Protein AF-A0A7S1X8B4-F1 (afdb_monomer_lite)

pLDDT: mean 94.64, std 9.77, range [33.41, 98.81]

Sequence (213 aa):
EQRGLATPPPRLFSNPAGDFGSMVNERVGASDWESGKELGDTWASRNAFSYGRGSERGTARPEVLQALLSTTQRVVQEIDSVEYGLTDIQEYYANTGALKSAAENAQAGKKVGCSIVETFGRDPKPRELESVLRLEYRSKLLNPKWAEAMAAQGSGGAYEISQRMTAMVGWGATTGFAEDWTWEQAAETYVMDEAMAAKLRDANPQAFNNILK

Secondary structure (DSSP, 8-state):
-----SSPPP--EESPTT----SHHHHHHHT--S-HHHHHHHHHHHH-EEE-STT-EEEE-HHHHHHHHTT--EEEEEE--SSS-TTTSHHHIIIIIHHHHHHHHTTTT---EEEEEETTSSS---EEHHHHHHHHHHHTTT-HHHHHHHHTTTHHHHHHHH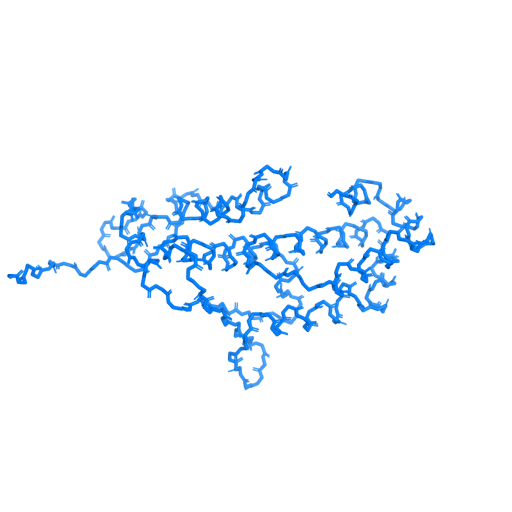HHHHHHHHHHHHH----HHHHHHHHIIIIISHHHHHHHHHH-HHHHHHHH-

Radius of gyration: 19.37 Å; chains: 1; bounding box: 50×34×57 Å

Foldseek 3Di:
DDPPDPDDQFDAWAFAPPDDFLCLLVCLLVVVDDALLVLLVSNLQGGQFGADPDPRHGHGHSVSSLVVLCVAQEFEEEDADPVDDLLQDLRNLSHRLSSQSNSCSSNVNPHHWYWYWYPNDPDTDTDTPLVVVVVCLCVALLPPVNLVVLLVVFQRSLLSNLSSLSSVSSNCRRRVNDDPVSVVSNCVSCPVPPVNVVSSCVRHVVSSVSSVD

Structure (mmCIF, N/CA/C/O backbone):
data_AF-A0A7S1X8B4-F1
#
_entry.id   AF-A0A7S1X8B4-F1
#
loop_
_atom_site.group_PDB
_atom_site.id
_atom_site.type_symbol
_atom_site.label_atom_id
_atom_site.label_alt_id
_atom_site.label_comp_id
_atom_site.label_asym_id
_atom_site.label_entity_id
_atom_site.label_seq_id
_atom_site.pdbx_PDB_ins_code
_atom_site.Cartn_x
_atom_site.Cartn_y
_atom_site.Cartn_z
_atom_site.occupancy
_atom_site.B_iso_or_equiv
_atom_site.auth_seq_id
_atom_site.auth_comp_id
_atom_site.auth_asym_id
_atom_site.auth_atom_id
_atom_site.pdbx_PDB_model_num
ATOM 1 N N . GLU A 1 1 ? -27.717 -4.899 33.042 1.00 33.41 1 GLU A N 1
ATOM 2 C CA . GLU A 1 1 ? -27.839 -3.451 33.313 1.00 33.41 1 GLU A CA 1
ATOM 3 C C . GLU A 1 1 ? -27.202 -2.657 32.182 1.00 33.41 1 GLU A C 1
ATOM 5 O O . GLU A 1 1 ? -25.996 -2.735 31.983 1.00 33.41 1 GLU A O 1
ATOM 10 N N . GLN A 1 2 ? -28.013 -1.946 31.399 1.00 42.69 2 GLN A N 1
ATOM 11 C CA . GLN A 1 2 ? -27.532 -0.993 30.401 1.00 42.69 2 GLN A CA 1
ATOM 12 C C . GLN A 1 2 ? -27.073 0.273 31.130 1.00 42.69 2 GLN A C 1
ATOM 14 O O . GLN A 1 2 ? -27.879 1.145 31.444 1.00 42.69 2 GLN A O 1
ATOM 19 N N . ARG A 1 3 ? -25.772 0.387 31.410 1.00 40.91 3 ARG A N 1
ATOM 20 C CA . ARG A 1 3 ? -25.181 1.704 31.660 1.00 40.91 3 ARG A CA 1
ATOM 21 C C . ARG A 1 3 ? -25.155 2.430 30.320 1.00 40.91 3 ARG A C 1
ATOM 23 O O . ARG A 1 3 ? -24.280 2.173 29.500 1.00 40.91 3 ARG A O 1
ATOM 30 N N . GLY A 1 4 ? -26.152 3.278 30.078 1.00 39.84 4 GLY A N 1
ATOM 31 C CA . GLY A 1 4 ? -26.110 4.236 28.981 1.00 39.84 4 GLY A CA 1
ATOM 32 C C . GLY A 1 4 ? -24.839 5.066 29.125 1.00 39.84 4 GLY A C 1
ATOM 33 O O . GLY A 1 4 ? -24.701 5.826 30.082 1.00 39.84 4 GLY A O 1
ATOM 34 N N . LEU A 1 5 ? -23.878 4.869 28.224 1.00 48.81 5 LEU A N 1
ATOM 35 C CA . LEU A 1 5 ? -22.728 5.755 28.127 1.00 48.81 5 LEU A CA 1
ATOM 36 C C . LEU A 1 5 ? -23.289 7.145 27.803 1.00 48.81 5 LEU A C 1
ATOM 38 O O . LEU A 1 5 ? -23.982 7.306 26.800 1.00 48.81 5 LEU A O 1
ATOM 42 N N . ALA A 1 6 ? -23.022 8.134 28.659 1.00 58.59 6 ALA A N 1
ATOM 43 C CA . ALA A 1 6 ? -23.479 9.517 28.479 1.00 58.59 6 ALA A CA 1
ATOM 44 C C . ALA A 1 6 ? -23.020 10.134 27.137 1.00 58.59 6 ALA A C 1
ATOM 46 O O . ALA A 1 6 ? -23.554 11.149 26.695 1.00 58.59 6 ALA A O 1
ATOM 47 N N . THR A 1 7 ? -22.071 9.484 26.463 1.00 63.41 7 THR A N 1
ATOM 48 C CA . THR A 1 7 ? -21.633 9.750 25.097 1.00 63.41 7 THR A CA 1
ATOM 49 C C . THR A 1 7 ? -21.420 8.426 24.355 1.00 63.41 7 THR A C 1
ATOM 51 O O . THR A 1 7 ? -20.811 7.509 24.912 1.00 63.41 7 THR A O 1
ATOM 54 N N . PRO A 1 8 ? -21.894 8.290 23.100 1.00 76.31 8 PRO A N 1
ATOM 55 C CA . PRO A 1 8 ? -21.577 7.122 22.286 1.00 76.31 8 PRO A CA 1
ATOM 56 C C . PRO A 1 8 ? -20.054 7.004 22.102 1.00 76.31 8 PRO A C 1
ATOM 58 O O . PRO A 1 8 ? -19.365 8.029 22.067 1.00 76.31 8 PRO A O 1
ATOM 61 N N . PRO A 1 9 ? -19.512 5.778 21.980 1.00 82.88 9 PRO A N 1
ATOM 62 C CA . PRO A 1 9 ? -18.083 5.583 21.767 1.00 82.88 9 PRO A CA 1
ATOM 63 C C . PRO A 1 9 ? -17.624 6.318 20.496 1.00 82.88 9 PRO A C 1
ATOM 65 O O . PRO A 1 9 ? -18.357 6.306 19.499 1.00 82.88 9 PRO A O 1
ATOM 68 N N . PRO A 1 10 ? -16.431 6.946 20.501 1.00 91.12 10 PRO A N 1
ATOM 69 C CA . PRO A 1 10 ? -15.932 7.679 19.346 1.00 91.12 10 PRO A CA 1
ATOM 70 C C . PRO A 1 10 ? -15.854 6.780 18.108 1.00 91.12 10 PRO A C 1
ATOM 72 O O . PRO A 1 10 ? -15.712 5.556 18.197 1.00 91.12 10 PRO A O 1
ATOM 75 N N . ARG A 1 11 ? -16.009 7.410 16.942 1.00 94.12 11 ARG A N 1
ATOM 76 C CA . ARG A 1 11 ? -15.961 6.771 15.615 1.00 94.12 11 ARG A CA 1
ATOM 77 C C . ARG A 1 11 ? -15.044 7.499 14.638 1.00 94.12 11 ARG A C 1
ATOM 79 O O . ARG A 1 11 ? -14.717 6.943 13.601 1.00 94.12 11 ARG A O 1
ATOM 86 N N . LEU A 1 12 ? -14.638 8.722 14.975 1.00 96.06 12 LEU A N 1
ATOM 87 C CA . LEU A 1 12 ? -13.685 9.503 14.207 1.00 96.06 12 LEU A CA 1
ATOM 88 C C . LEU A 1 12 ? -12.313 9.350 14.859 1.00 96.06 12 LEU A C 1
ATOM 90 O O . LEU A 1 12 ? -12.126 9.749 16.010 1.00 96.06 12 LEU A O 1
ATOM 94 N N . PHE A 1 13 ? -11.398 8.753 14.109 1.00 97.38 13 PHE A N 1
ATOM 95 C CA . PHE A 1 13 ? -10.049 8.402 14.522 1.00 97.38 13 PHE A CA 1
ATOM 96 C C . PHE A 1 13 ? -9.050 8.943 13.504 1.00 97.38 13 PHE A C 1
ATOM 98 O O . PHE A 1 13 ? -9.377 9.054 12.324 1.00 97.38 13 PHE A O 1
ATOM 105 N N . SER A 1 14 ? -7.865 9.310 13.973 1.00 97.12 14 SER A N 1
ATOM 106 C CA . SER A 1 14 ? -6.753 9.764 13.143 1.00 97.12 14 SER A CA 1
ATOM 107 C C . SER A 1 14 ? -5.436 9.595 13.907 1.00 97.12 14 SER A C 1
ATOM 109 O O . SER A 1 14 ? -5.392 9.010 14.996 1.00 97.12 14 SER A O 1
ATOM 111 N N . ASN A 1 15 ? -4.369 10.135 13.333 1.00 97.69 15 ASN A N 1
ATOM 112 C CA . ASN A 1 15 ? -3.092 10.364 13.988 1.00 97.69 15 ASN A CA 1
ATOM 113 C C . ASN A 1 15 ? -3.207 11.261 15.233 1.00 97.69 15 ASN A C 1
ATOM 115 O O . ASN A 1 15 ? -4.195 11.987 15.377 1.00 97.69 15 ASN A O 1
ATOM 119 N N . PRO A 1 16 ? -2.220 11.228 16.150 1.00 95.94 16 PRO A N 1
ATOM 120 C CA . PRO A 1 16 ? -2.169 12.183 17.249 1.00 95.94 16 PRO A CA 1
ATOM 121 C C . PRO A 1 16 ? -2.078 13.623 16.726 1.00 95.94 16 PRO A C 1
ATOM 123 O O . PRO A 1 16 ? -1.625 13.883 15.612 1.00 95.94 16 PRO A O 1
ATOM 126 N N . ALA A 1 17 ? -2.512 14.587 17.540 1.00 93.81 17 ALA A N 1
ATOM 127 C CA . ALA A 1 17 ? -2.533 15.984 17.125 1.00 93.81 17 ALA A CA 1
ATOM 128 C C . ALA A 1 17 ? -1.126 16.492 16.763 1.00 93.81 17 ALA A C 1
ATOM 130 O O . ALA A 1 17 ? -0.212 16.434 17.582 1.00 93.81 17 ALA A O 1
ATOM 131 N N . GLY A 1 18 ? -0.987 17.029 15.548 1.00 93.62 18 GLY A N 1
ATOM 132 C CA . GLY A 1 18 ? 0.286 17.528 15.017 1.00 93.62 18 GLY A CA 1
ATOM 133 C C . GLY A 1 18 ? 1.142 16.471 14.317 1.00 93.62 18 GLY A C 1
ATOM 134 O O . GLY A 1 18 ? 2.239 16.801 13.878 1.00 93.62 18 GLY A O 1
ATOM 135 N N . ASP A 1 19 ? 0.647 15.240 14.197 1.00 94.88 19 ASP A N 1
ATOM 136 C CA . ASP A 1 19 ? 1.345 14.123 13.570 1.00 94.88 19 ASP A CA 1
ATOM 137 C C . ASP A 1 19 ? 0.567 13.594 12.353 1.00 94.88 19 ASP A C 1
ATOM 139 O O . ASP A 1 19 ? -0.646 13.796 12.240 1.00 94.88 19 ASP A O 1
ATOM 143 N N . PHE A 1 20 ? 1.263 12.927 11.432 1.00 94.00 20 PHE A N 1
ATOM 144 C CA . PHE A 1 20 ? 0.721 12.489 10.144 1.00 94.00 20 PHE A CA 1
ATOM 145 C C . PHE A 1 20 ? 1.270 11.116 9.747 1.00 94.00 20 PHE A C 1
ATOM 147 O O . PHE A 1 20 ? 2.352 10.711 10.171 1.00 94.00 20 PHE A O 1
ATOM 154 N N . GLY A 1 21 ? 0.527 10.414 8.893 1.00 93.62 21 GLY A N 1
ATOM 155 C CA . GLY A 1 21 ? 0.969 9.164 8.283 1.00 93.62 21 GLY A CA 1
ATOM 156 C C . GLY A 1 21 ? 0.809 7.942 9.187 1.00 93.62 21 GLY A C 1
ATOM 157 O O . GLY A 1 21 ? 0.788 8.004 10.422 1.00 93.62 21 GLY A O 1
ATOM 158 N N . SER A 1 22 ? 0.685 6.778 8.555 1.00 96.44 22 SER A N 1
ATOM 159 C CA . SER A 1 22 ? 0.497 5.512 9.263 1.00 96.44 22 SER A CA 1
ATOM 160 C C . SER A 1 22 ? 1.803 4.843 9.681 1.00 96.44 22 SER A C 1
ATOM 162 O O . SER A 1 22 ? 1.748 3.846 10.395 1.00 96.44 22 SER A O 1
ATOM 164 N N . MET A 1 23 ? 2.957 5.365 9.251 1.00 97.19 23 MET A N 1
ATOM 165 C CA . MET A 1 23 ? 4.277 4.722 9.317 1.00 97.19 23 MET A CA 1
ATOM 166 C C . MET A 1 23 ? 4.402 3.417 8.513 1.00 97.19 23 MET A C 1
ATOM 168 O O . MET A 1 23 ? 5.476 2.825 8.461 1.00 97.19 23 MET A O 1
ATOM 172 N N . VAL A 1 24 ? 3.330 2.927 7.883 1.00 98.44 24 VAL A N 1
ATOM 173 C CA . VAL A 1 24 ? 3.350 1.643 7.168 1.00 98.44 24 VAL A CA 1
ATOM 174 C C . VAL A 1 24 ? 4.148 1.753 5.874 1.00 98.44 24 VAL A C 1
ATOM 176 O O . VAL A 1 24 ? 4.904 0.841 5.550 1.00 98.44 24 VAL A O 1
ATOM 179 N N . ASN A 1 25 ? 4.023 2.863 5.149 1.00 97.12 25 ASN A N 1
ATOM 180 C CA . ASN A 1 25 ? 4.784 3.121 3.928 1.00 97.12 25 ASN A CA 1
ATOM 181 C C . ASN A 1 25 ? 6.292 3.211 4.192 1.00 97.12 25 ASN A C 1
ATOM 183 O O . ASN A 1 25 ? 7.077 2.643 3.436 1.00 97.12 25 ASN A O 1
ATOM 187 N N . GLU A 1 26 ? 6.704 3.860 5.280 1.00 97.00 26 GLU A N 1
ATOM 188 C CA . GLU A 1 26 ? 8.103 3.949 5.701 1.00 97.00 26 GLU A CA 1
ATOM 189 C C . GLU A 1 26 ? 8.656 2.560 6.016 1.00 97.00 26 GLU A C 1
ATOM 191 O O . GLU A 1 26 ? 9.738 2.212 5.548 1.00 97.00 26 GLU A O 1
ATOM 196 N N . ARG A 1 27 ? 7.897 1.739 6.753 1.00 97.88 27 ARG A N 1
ATOM 197 C CA . ARG A 1 27 ? 8.304 0.367 7.083 1.00 97.88 27 ARG A CA 1
ATOM 198 C C . ARG A 1 27 ? 8.408 -0.517 5.847 1.00 97.88 27 ARG A C 1
ATOM 200 O O . ARG A 1 27 ? 9.412 -1.208 5.687 1.00 97.88 27 ARG A O 1
ATOM 207 N N . VAL A 1 28 ? 7.424 -0.451 4.946 1.00 97.94 28 VAL A N 1
ATOM 208 C CA . VAL A 1 28 ? 7.451 -1.178 3.667 1.00 97.94 28 VAL A CA 1
ATOM 209 C C . VAL A 1 28 ? 8.670 -0.770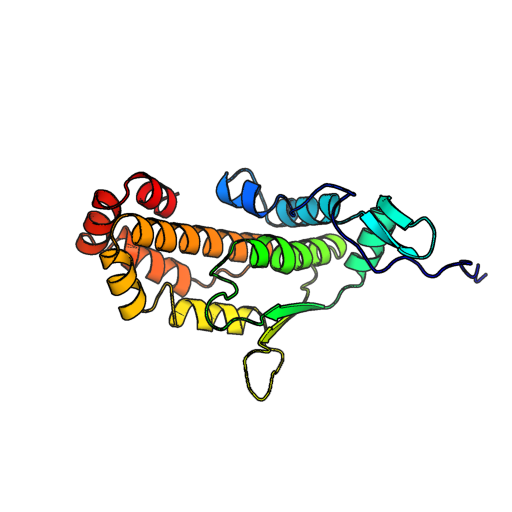 2.841 1.00 97.94 28 VAL A C 1
ATOM 211 O O . VAL A 1 28 ? 9.428 -1.645 2.429 1.00 97.94 28 VAL A O 1
ATOM 214 N N . GLY A 1 29 ? 8.916 0.532 2.662 1.00 95.75 29 GLY A N 1
ATOM 215 C CA . GLY A 1 29 ? 10.063 1.033 1.896 1.00 95.75 29 GLY A CA 1
ATOM 216 C C . GLY A 1 29 ? 11.419 0.694 2.527 1.00 95.75 29 GLY A C 1
ATOM 217 O O . GLY A 1 29 ? 12.370 0.333 1.831 1.00 95.75 29 GLY A O 1
ATOM 218 N N . ALA A 1 30 ? 11.517 0.736 3.857 1.00 95.75 30 ALA A N 1
ATOM 219 C CA . ALA A 1 30 ? 12.719 0.322 4.578 1.00 95.75 30 ALA A CA 1
ATOM 220 C C . ALA A 1 30 ? 12.931 -1.203 4.553 1.00 95.75 30 ALA A C 1
ATOM 222 O O . ALA A 1 30 ? 14.058 -1.661 4.749 1.00 95.75 30 ALA A O 1
ATOM 223 N N . SER A 1 31 ? 11.890 -1.985 4.242 1.00 95.75 31 SER A N 1
ATOM 224 C CA . SER A 1 31 ? 11.830 -3.435 4.485 1.00 95.75 31 SER A CA 1
ATOM 225 C C . SER A 1 31 ? 12.084 -3.787 5.955 1.00 95.75 31 SER A C 1
ATOM 227 O O . SER A 1 31 ? 12.669 -4.818 6.267 1.00 95.75 31 SER A O 1
ATOM 229 N N . ASP A 1 32 ? 11.655 -2.903 6.853 1.00 95.81 32 ASP A N 1
ATOM 230 C CA . ASP A 1 32 ? 11.715 -3.088 8.300 1.00 95.81 32 ASP A CA 1
ATOM 231 C C . ASP A 1 32 ? 10.353 -3.592 8.776 1.00 95.81 32 ASP A C 1
ATOM 233 O O . ASP A 1 32 ? 9.554 -2.812 9.286 1.00 95.81 32 ASP A O 1
ATOM 237 N N . TRP A 1 33 ? 10.035 -4.854 8.488 1.00 96.88 33 TRP A N 1
ATOM 238 C CA . TRP A 1 33 ? 8.824 -5.560 8.924 1.00 96.88 33 TRP A CA 1
ATOM 239 C C . TRP A 1 33 ? 8.968 -7.060 8.644 1.00 96.88 33 TRP A C 1
ATOM 241 O O . TRP A 1 33 ? 9.630 -7.455 7.685 1.00 96.88 33 TRP A O 1
ATOM 251 N N . GLU A 1 34 ? 8.318 -7.899 9.449 1.00 96.00 34 GLU A N 1
ATOM 252 C CA . GLU A 1 34 ? 8.376 -9.365 9.296 1.00 96.00 34 GLU A CA 1
ATOM 253 C C . GLU A 1 34 ? 7.040 -9.981 8.865 1.00 96.00 34 GLU A C 1
ATOM 255 O O . GLU A 1 34 ? 6.988 -11.104 8.363 1.00 96.00 34 GLU A O 1
ATOM 260 N N . SER A 1 35 ? 5.925 -9.273 9.071 1.00 96.56 35 SER A N 1
ATOM 261 C CA . SER A 1 35 ? 4.600 -9.782 8.709 1.00 96.56 35 SER A CA 1
ATOM 262 C C . SER A 1 35 ? 3.579 -8.681 8.431 1.00 96.56 35 SER A C 1
ATOM 264 O O . SER A 1 35 ? 3.645 -7.584 8.986 1.00 96.56 35 SER A O 1
ATOM 266 N N . GLY A 1 36 ? 2.551 -9.010 7.642 1.00 95.62 36 GLY A N 1
ATOM 267 C CA . GLY A 1 36 ? 1.398 -8.128 7.433 1.00 95.62 36 GLY A CA 1
ATOM 268 C C . GLY A 1 36 ? 0.659 -7.776 8.728 1.00 95.62 36 GLY A C 1
ATOM 269 O O . GLY A 1 36 ? 0.120 -6.672 8.851 1.00 95.62 36 GLY A O 1
ATOM 270 N N . LYS A 1 37 ? 0.701 -8.675 9.727 1.00 97.50 37 LYS A N 1
ATOM 271 C CA . LYS A 1 37 ? 0.170 -8.422 11.071 1.00 97.50 37 LYS A CA 1
ATOM 272 C C . LYS A 1 37 ? 0.846 -7.201 11.691 1.00 97.50 37 LYS A C 1
ATOM 274 O O . LYS A 1 37 ? 0.170 -6.322 12.213 1.00 97.50 37 LYS A O 1
ATOM 279 N N . GLU A 1 38 ? 2.166 -7.134 11.598 1.00 98.12 38 GLU A N 1
ATOM 280 C CA . GLU A 1 38 ? 2.965 -6.053 12.163 1.00 98.12 38 GLU A CA 1
ATOM 281 C C . GLU A 1 38 ? 2.644 -4.688 11.534 1.00 98.12 38 GLU A C 1
ATOM 283 O O . GLU A 1 38 ? 2.569 -3.672 12.229 1.00 98.12 38 GLU A O 1
ATOM 288 N N . LEU A 1 39 ? 2.381 -4.664 10.224 1.00 98.62 39 LEU A N 1
ATOM 289 C CA . LEU A 1 39 ? 1.946 -3.463 9.506 1.00 98.62 39 LEU A CA 1
ATOM 290 C C . LEU A 1 39 ? 0.536 -3.020 9.929 1.00 98.62 39 LEU A C 1
ATOM 292 O O . LEU A 1 39 ? 0.295 -1.828 10.120 1.00 98.62 39 LEU A O 1
ATOM 296 N N . GLY A 1 40 ? -0.383 -3.968 10.139 1.00 98.50 40 GLY A N 1
ATOM 297 C CA . GLY A 1 40 ? -1.710 -3.682 10.696 1.00 98.50 40 GLY A CA 1
ATOM 298 C C . GLY A 1 40 ? -1.636 -3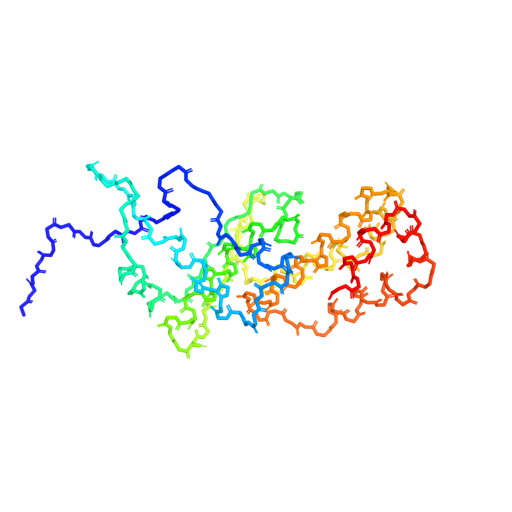.104 12.113 1.00 98.50 40 GLY A C 1
ATOM 299 O O . GLY A 1 40 ? -2.288 -2.105 12.414 1.00 98.50 40 GLY A O 1
ATOM 300 N N . ASP A 1 41 ? -0.786 -3.673 12.969 1.00 98.31 41 ASP A N 1
ATOM 301 C CA . ASP A 1 41 ? -0.578 -3.184 14.338 1.00 98.31 41 ASP A CA 1
ATOM 302 C C . ASP A 1 41 ? 0.084 -1.792 14.345 1.00 98.31 41 ASP A C 1
ATOM 304 O O . ASP A 1 41 ? -0.301 -0.918 15.129 1.00 98.31 41 ASP A O 1
ATOM 308 N N . THR A 1 42 ? 1.020 -1.549 13.418 1.00 98.50 42 THR A N 1
ATOM 309 C CA . THR A 1 42 ? 1.639 -0.231 13.194 1.00 98.50 42 THR A CA 1
ATOM 310 C C . THR A 1 42 ? 0.557 0.803 12.871 1.00 98.50 42 THR A C 1
ATOM 312 O O . THR A 1 42 ? 0.448 1.814 13.571 1.00 98.50 42 THR A O 1
ATOM 315 N N . TRP A 1 43 ? -0.314 0.515 11.898 1.00 98.62 43 TRP A N 1
ATOM 316 C CA . TRP A 1 43 ? -1.426 1.397 11.536 1.00 98.62 43 TRP A CA 1
ATOM 317 C C . TRP A 1 43 ? -2.376 1.651 12.712 1.00 98.62 43 TRP A C 1
ATOM 319 O O . TRP A 1 43 ? -2.708 2.808 12.987 1.00 98.62 43 TRP A O 1
ATOM 329 N N . ALA A 1 44 ? -2.780 0.600 13.434 1.00 98.38 44 ALA A N 1
ATOM 330 C CA . ALA A 1 44 ? -3.709 0.708 14.557 1.00 98.38 44 ALA A CA 1
ATOM 331 C C . ALA A 1 44 ? -3.146 1.587 15.680 1.00 98.38 44 ALA A C 1
ATOM 333 O O . ALA A 1 44 ? -3.850 2.457 16.189 1.00 98.38 44 ALA A O 1
ATOM 334 N N . SER A 1 45 ? -1.865 1.415 16.024 1.00 97.62 45 SER A N 1
ATOM 335 C CA . SER A 1 45 ? -1.202 2.220 17.058 1.00 97.62 45 SER A CA 1
ATOM 336 C C . SER A 1 45 ? -1.171 3.707 16.698 1.00 97.62 45 SER A C 1
ATOM 338 O O . SER A 1 45 ? -1.406 4.566 17.549 1.00 97.62 45 SER A O 1
ATOM 340 N N . ARG A 1 46 ? -0.948 4.017 15.416 1.00 97.69 46 ARG A N 1
ATOM 341 C CA . ARG A 1 46 ? -0.835 5.391 14.930 1.00 97.69 46 ARG A CA 1
ATOM 342 C C . ARG A 1 46 ? -2.165 6.066 14.677 1.00 97.69 46 ARG A C 1
ATOM 344 O O . ARG A 1 46 ? -2.188 7.288 14.680 1.00 97.69 46 ARG A O 1
ATOM 351 N N . ASN A 1 47 ? -3.247 5.310 14.512 1.00 98.12 47 ASN A N 1
ATOM 352 C CA . ASN A 1 47 ? -4.586 5.837 14.240 1.00 98.12 47 ASN A CA 1
ATOM 353 C C . ASN A 1 47 ? -5.534 5.742 15.446 1.00 98.12 47 ASN A C 1
ATOM 355 O O . ASN A 1 47 ? -6.723 6.020 15.330 1.00 98.12 47 ASN A O 1
ATOM 359 N N . ALA A 1 48 ? -5.042 5.371 16.628 1.00 97.75 48 ALA A N 1
ATOM 360 C CA . ALA A 1 48 ? -5.858 5.186 17.828 1.00 97.75 48 ALA A CA 1
ATOM 361 C C . ALA A 1 48 ? -6.299 6.490 18.522 1.00 97.75 48 ALA A C 1
ATOM 363 O O . ALA A 1 48 ? -6.703 6.439 19.685 1.00 97.75 48 ALA A O 1
ATOM 364 N N . PHE A 1 49 ? -6.240 7.652 17.864 1.00 97.69 49 PHE A N 1
ATOM 365 C CA . PHE A 1 49 ? -6.532 8.944 18.488 1.00 97.69 49 PHE A CA 1
ATOM 366 C C . PHE A 1 49 ? -7.879 9.491 18.023 1.00 97.69 49 PHE A C 1
ATOM 368 O O . PHE A 1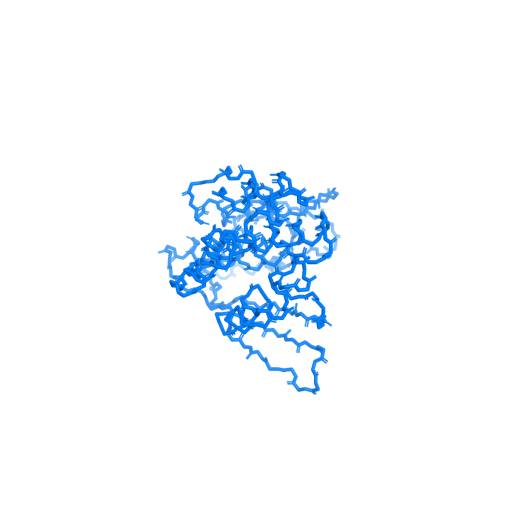 49 ? -8.093 9.737 16.837 1.00 97.69 49 PHE A O 1
ATOM 375 N N . SER A 1 50 ? -8.812 9.679 18.956 1.00 96.56 50 SER A N 1
ATOM 376 C CA . SER A 1 50 ? -10.164 10.131 18.641 1.00 96.56 50 SER A CA 1
ATOM 377 C C . SER A 1 50 ? -10.267 11.641 18.471 1.00 96.56 50 SER A C 1
ATOM 379 O O . SER A 1 50 ? -9.614 12.420 19.166 1.00 96.56 50 SER A O 1
ATOM 381 N N . TYR A 1 51 ? -11.167 12.056 17.585 1.00 95.12 51 TYR A N 1
ATOM 382 C CA . TYR A 1 51 ? -11.550 13.449 17.375 1.00 95.12 51 TYR A CA 1
ATOM 383 C C . TYR A 1 51 ? -13.069 13.585 17.458 1.00 95.12 51 TYR A C 1
ATOM 385 O O . TYR A 1 51 ? -13.815 12.664 17.128 1.00 95.12 51 TYR A O 1
ATOM 393 N N . GLY A 1 52 ? -13.563 14.736 17.912 1.00 91.19 52 GLY A N 1
ATOM 394 C CA . GLY A 1 52 ? -15.005 14.908 18.060 1.00 91.19 52 GLY A CA 1
ATOM 395 C C . GLY A 1 52 ? -15.441 16.266 18.582 1.00 91.19 52 GLY A C 1
ATOM 396 O O . GLY A 1 52 ? -14.789 17.287 18.383 1.00 91.19 52 GLY A O 1
ATOM 397 N N . ARG A 1 53 ? -16.604 16.300 19.230 1.00 86.94 53 ARG A N 1
ATOM 398 C CA . ARG A 1 53 ? -17.136 17.522 19.851 1.00 86.94 53 ARG A CA 1
ATOM 399 C C . ARG A 1 53 ? -16.470 17.788 21.205 1.00 86.94 53 ARG A C 1
ATOM 401 O O . ARG A 1 53 ? -15.876 16.896 21.803 1.00 86.94 53 ARG A O 1
ATOM 408 N N . GLY A 1 54 ? -16.608 19.018 21.699 1.00 85.00 54 GLY A N 1
ATOM 409 C CA . GLY A 1 54 ? -16.024 19.428 22.977 1.00 85.00 54 GLY A CA 1
ATOM 410 C C . GLY A 1 54 ? -14.497 19.458 22.921 1.00 85.00 54 GLY A C 1
ATOM 411 O O . GLY A 1 54 ? -13.923 19.968 21.960 1.00 85.00 54 GLY A O 1
ATOM 412 N N . SER A 1 55 ? -13.852 18.906 23.947 1.00 84.00 55 SER A N 1
ATOM 413 C CA . SER A 1 55 ? -12.393 18.862 24.097 1.00 84.00 55 SER A CA 1
ATOM 414 C C . SER A 1 55 ? -11.715 17.683 23.379 1.00 84.00 55 SER A C 1
ATOM 416 O O . SER A 1 55 ? -10.508 17.517 23.511 1.00 84.00 55 SER A O 1
ATOM 418 N N . GLU A 1 56 ? -12.453 16.863 22.621 1.00 88.12 56 GLU A N 1
ATOM 419 C CA . GLU A 1 56 ? -11.926 15.663 21.954 1.00 88.12 56 GLU A CA 1
ATOM 420 C C . GLU A 1 56 ? -11.066 16.043 20.730 1.00 88.12 56 GLU A C 1
ATOM 422 O O . GLU A 1 56 ? -11.578 16.363 19.647 1.00 88.12 56 GLU A O 1
ATOM 427 N N . ARG A 1 57 ? -9.744 16.088 20.932 1.00 91.81 57 ARG A N 1
ATOM 428 C CA . ARG A 1 57 ? -8.737 16.593 19.984 1.00 91.81 57 ARG A CA 1
ATOM 429 C C . ARG A 1 57 ? -7.500 15.689 19.987 1.00 91.81 57 ARG A C 1
ATOM 431 O O . ARG A 1 57 ? -6.453 16.075 20.493 1.00 91.81 57 ARG A O 1
ATOM 438 N N . GLY A 1 58 ? -7.637 14.485 19.440 1.00 94.81 58 GLY A N 1
ATOM 439 C CA . GLY A 1 58 ? -6.549 13.513 19.375 1.00 94.81 58 GLY A CA 1
ATOM 440 C C . GLY A 1 58 ? -6.303 12.813 20.710 1.00 94.81 58 GLY A C 1
ATOM 441 O O . GLY A 1 58 ? -5.155 12.639 21.106 1.00 94.81 58 GLY A O 1
ATOM 442 N N . THR A 1 59 ? -7.360 12.426 21.433 1.00 95.31 59 THR A N 1
ATOM 443 C CA . THR A 1 59 ? -7.192 11.637 22.667 1.00 95.31 59 THR A CA 1
ATOM 444 C C . THR A 1 59 ? -6.935 10.179 22.316 1.00 95.31 59 THR A C 1
ATOM 446 O O . THR A 1 59 ? -7.680 9.601 21.531 1.00 95.31 59 THR A O 1
ATOM 449 N N . ALA A 1 60 ? -5.932 9.551 22.928 1.00 96.50 60 ALA A N 1
ATOM 450 C CA . ALA A 1 60 ? -5.679 8.125 22.742 1.00 96.50 60 ALA A CA 1
ATOM 451 C C . ALA A 1 60 ? -6.867 7.269 23.229 1.00 96.50 60 ALA A C 1
ATOM 453 O O . ALA A 1 60 ? -7.359 7.438 24.350 1.00 96.50 60 ALA A O 1
ATOM 454 N N . ARG A 1 61 ? -7.328 6.350 22.374 1.00 96.56 61 ARG A N 1
ATOM 455 C CA . ARG A 1 61 ? -8.428 5.396 22.600 1.00 96.56 61 ARG A CA 1
ATOM 456 C C . ARG A 1 61 ? -8.129 4.018 21.967 1.00 96.56 61 ARG A C 1
ATOM 458 O O . ARG A 1 61 ? -8.960 3.515 21.201 1.00 96.56 61 ARG A O 1
ATOM 465 N N . PRO A 1 62 ? -6.971 3.391 22.246 1.00 97.12 62 PRO A N 1
ATOM 466 C CA . PRO A 1 62 ? -6.582 2.133 21.605 1.00 97.12 62 PRO A CA 1
ATOM 467 C C . PRO A 1 62 ? -7.577 0.999 21.865 1.00 97.12 62 PRO A C 1
ATOM 469 O O . PRO A 1 62 ? -7.907 0.261 20.941 1.00 97.12 62 PRO A O 1
ATOM 472 N N . GLU A 1 63 ? -8.148 0.895 23.069 1.00 96.94 63 GLU A N 1
ATOM 473 C CA . GLU A 1 63 ? -9.117 -0.161 23.386 1.00 96.94 63 GLU A CA 1
ATOM 474 C C . GLU A 1 63 ? -10.431 0.022 22.612 1.00 96.94 63 GLU A C 1
ATOM 476 O O . GLU A 1 63 ? -11.067 -0.954 22.214 1.00 96.94 63 GLU A O 1
ATOM 481 N N . VAL A 1 64 ? -10.832 1.275 22.361 1.00 96.88 64 VAL A N 1
ATOM 482 C CA . VAL A 1 64 ? -12.047 1.581 21.591 1.00 96.88 64 VAL A CA 1
ATOM 483 C C . VAL A 1 64 ? -11.835 1.286 20.112 1.00 96.88 64 VAL A C 1
ATOM 485 O O . VAL A 1 64 ? -12.711 0.682 19.495 1.00 96.88 64 VAL A O 1
ATOM 488 N N . LEU A 1 65 ? -10.690 1.685 19.545 1.00 98.00 65 LEU A N 1
ATOM 489 C CA . LEU A 1 65 ? -10.364 1.354 18.158 1.00 98.00 65 LEU A CA 1
ATOM 490 C C . LEU A 1 65 ? -10.290 -0.166 17.977 1.00 98.00 65 LEU A C 1
ATOM 492 O O . LEU A 1 65 ? -10.896 -0.695 17.050 1.00 98.00 65 LEU A O 1
ATOM 496 N N . GLN A 1 66 ? -9.649 -0.882 18.903 1.00 98.06 66 GLN A N 1
ATOM 497 C CA . GLN A 1 66 ? -9.562 -2.341 18.858 1.00 98.06 66 GLN A CA 1
ATOM 498 C C . GLN A 1 66 ? -10.944 -3.010 18.901 1.00 98.06 66 GLN A C 1
ATOM 500 O O . GLN A 1 66 ? -11.210 -3.938 18.137 1.00 98.06 66 GLN A O 1
ATOM 505 N N . ALA A 1 67 ? -11.850 -2.523 19.755 1.00 97.75 67 ALA A N 1
ATOM 506 C CA . ALA A 1 67 ? -13.225 -3.017 19.826 1.00 97.75 67 ALA A CA 1
ATOM 507 C C . ALA A 1 67 ? -14.042 -2.706 18.560 1.00 97.75 67 ALA A C 1
ATOM 509 O O . ALA A 1 67 ? -14.972 -3.436 18.232 1.00 97.75 67 ALA A O 1
ATOM 510 N N . LEU A 1 68 ? -13.719 -1.626 17.845 1.00 98.00 68 LEU A N 1
ATOM 511 C CA . LEU A 1 68 ? -14.328 -1.324 16.552 1.00 98.00 68 LEU A CA 1
ATOM 512 C C . LEU A 1 68 ? -13.818 -2.263 15.465 1.00 98.00 68 LEU A C 1
ATOM 514 O O . LEU A 1 68 ? -14.625 -2.897 14.786 1.00 98.00 68 LEU A O 1
ATOM 518 N N . LEU A 1 69 ? -12.495 -2.390 15.353 1.00 98.31 69 LEU A N 1
ATOM 519 C CA . LEU A 1 69 ? -11.816 -3.259 14.395 1.00 98.31 69 LEU A CA 1
ATOM 520 C C . LEU A 1 69 ? -12.279 -4.716 14.514 1.00 98.31 69 LEU A C 1
ATOM 522 O O . LEU A 1 69 ? -12.488 -5.364 13.491 1.00 98.31 69 LEU A O 1
ATOM 526 N N . SER A 1 70 ? -12.540 -5.204 15.732 1.00 98.19 70 SER A N 1
ATOM 527 C CA . SER A 1 70 ? -13.044 -6.567 15.962 1.00 98.19 70 SER A CA 1
ATOM 528 C C . SER A 1 70 ? -14.463 -6.818 15.428 1.00 98.19 70 SER A C 1
ATOM 530 O O . SER A 1 70 ? -14.904 -7.964 15.351 1.00 98.19 70 SER A O 1
ATOM 532 N N . THR A 1 71 ? -15.181 -5.763 15.036 1.00 97.31 71 THR A N 1
ATOM 533 C CA . THR A 1 71 ? -16.525 -5.838 14.436 1.00 97.31 71 THR A CA 1
ATOM 534 C C . THR A 1 71 ? -16.556 -5.417 12.967 1.00 97.31 71 THR A C 1
ATOM 536 O O . THR A 1 71 ? -17.594 -5.540 12.311 1.00 97.31 71 THR A O 1
ATOM 539 N N . THR A 1 72 ? -15.434 -4.938 12.426 1.00 98.25 72 THR A N 1
ATOM 540 C CA . THR A 1 72 ? -15.342 -4.437 11.054 1.00 98.25 72 THR A CA 1
ATOM 541 C C . THR A 1 72 ? -15.447 -5.583 10.057 1.00 98.25 72 THR A C 1
ATOM 543 O O . THR A 1 72 ? -14.611 -6.479 10.017 1.00 98.25 72 THR A O 1
ATOM 546 N N . GLN A 1 73 ? -16.464 -5.535 9.200 1.00 98.25 73 GLN A N 1
ATOM 547 C CA . GLN A 1 73 ? -16.656 -6.529 8.136 1.00 98.25 73 GLN A CA 1
ATOM 548 C C . GLN A 1 73 ? -16.108 -6.068 6.786 1.00 98.25 73 GLN A C 1
ATOM 550 O O . GLN A 1 73 ? -15.808 -6.898 5.926 1.00 98.25 73 GLN A O 1
ATOM 555 N N . ARG A 1 74 ? -16.001 -4.750 6.585 1.00 98.25 74 ARG A N 1
ATOM 556 C CA . ARG A 1 74 ? -15.561 -4.163 5.325 1.00 98.25 74 ARG A CA 1
ATOM 557 C C . ARG A 1 74 ? -14.872 -2.821 5.537 1.00 98.25 74 ARG A C 1
ATOM 559 O O . ARG A 1 74 ? -15.340 -2.005 6.326 1.00 98.25 74 ARG A O 1
ATOM 566 N N . VAL A 1 75 ? -13.804 -2.601 4.783 1.00 98.50 75 VAL A N 1
ATOM 567 C CA . VAL A 1 75 ? -13.149 -1.305 4.584 1.00 98.50 75 VAL A CA 1
ATOM 568 C C . VAL A 1 75 ? -13.653 -0.703 3.277 1.00 98.50 75 VAL A C 1
ATOM 570 O O . VAL A 1 75 ? -13.859 -1.428 2.303 1.00 98.50 75 VAL A O 1
ATOM 573 N N . VAL A 1 76 ? -13.863 0.609 3.243 1.00 98.00 76 VAL A N 1
ATOM 574 C CA . VAL A 1 76 ? -14.261 1.329 2.029 1.00 98.00 76 VAL A CA 1
ATOM 575 C C . VAL A 1 76 ? -13.293 2.482 1.807 1.00 98.00 76 VAL A C 1
ATOM 577 O O . VAL A 1 76 ? -13.034 3.235 2.742 1.00 98.00 76 VAL A O 1
ATOM 580 N N . GLN A 1 77 ? -12.775 2.607 0.588 1.00 97.69 77 GLN A N 1
ATOM 581 C CA . GLN A 1 77 ? -11.913 3.708 0.164 1.00 97.69 77 GLN A CA 1
ATOM 582 C C . GLN A 1 77 ? -12.498 4.374 -1.076 1.00 97.69 77 GLN A C 1
ATOM 584 O O . GLN A 1 77 ? -12.888 3.700 -2.028 1.00 97.69 77 GLN A O 1
ATOM 589 N N . GLU A 1 78 ? -12.525 5.699 -1.063 1.00 95.88 78 GLU A N 1
ATOM 590 C CA . GLU A 1 78 ? -12.866 6.510 -2.226 1.00 95.88 78 GLU A CA 1
ATOM 591 C C . GLU A 1 78 ? -11.596 6.922 -2.984 1.00 95.88 78 GLU A C 1
ATOM 593 O O . GLU A 1 78 ? -10.571 7.217 -2.366 1.00 95.88 78 GLU A O 1
ATOM 598 N N . ILE A 1 79 ? -11.664 6.939 -4.314 1.00 93.69 79 ILE A N 1
ATOM 599 C CA . ILE A 1 79 ? -10.632 7.487 -5.198 1.00 93.69 79 ILE A CA 1
ATOM 600 C C . ILE A 1 79 ? -11.303 8.490 -6.132 1.00 93.69 79 ILE A C 1
ATOM 602 O O . ILE A 1 79 ? -12.227 8.143 -6.866 1.00 93.69 79 ILE A O 1
ATOM 606 N N . ASP A 1 80 ? -10.820 9.723 -6.130 1.00 87.12 80 ASP A N 1
ATOM 607 C CA . ASP A 1 80 ? -11.364 10.846 -6.895 1.00 87.12 80 ASP A CA 1
ATOM 608 C C . ASP A 1 80 ? -10.526 11.196 -8.138 1.00 87.12 80 ASP A C 1
ATOM 610 O O . ASP A 1 80 ? -10.912 12.062 -8.922 1.00 87.12 80 ASP A O 1
ATOM 614 N N . SER A 1 81 ? -9.409 10.495 -8.363 1.00 87.94 81 SER A N 1
ATOM 615 C CA . SER A 1 81 ? -8.469 10.767 -9.450 1.00 87.94 81 SER A CA 1
ATOM 616 C C . SER A 1 81 ? -8.394 9.645 -10.485 1.00 87.94 81 SER A C 1
ATOM 618 O O . SER A 1 81 ? -8.297 8.467 -10.152 1.00 87.94 81 SER A O 1
ATOM 620 N N . VAL A 1 82 ? -8.370 10.031 -11.765 1.00 82.50 82 VAL A N 1
ATOM 621 C CA . VAL A 1 82 ? -8.034 9.124 -12.880 1.00 82.50 82 VAL A CA 1
ATOM 622 C C . VAL A 1 82 ? -6.520 8.880 -12.952 1.00 82.50 82 VAL A C 1
ATOM 624 O O . VAL A 1 82 ? -6.070 7.842 -13.436 1.00 82.50 82 VAL A O 1
ATOM 627 N N . GLU A 1 83 ? -5.728 9.849 -12.494 1.00 83.50 83 GLU A N 1
ATOM 628 C CA . GLU A 1 83 ? -4.267 9.838 -12.588 1.00 83.50 83 GLU A CA 1
ATOM 629 C C . GLU A 1 83 ? -3.661 9.026 -11.438 1.00 83.50 83 GLU A C 1
ATOM 631 O O . GLU A 1 83 ? -2.855 8.124 -11.676 1.00 83.50 83 GLU A O 1
ATOM 636 N N . TYR A 1 84 ? -4.123 9.283 -10.212 1.00 87.56 84 TYR A N 1
ATOM 637 C CA . TYR A 1 84 ? -3.645 8.645 -8.989 1.00 87.56 84 TYR A CA 1
ATOM 638 C C . TYR A 1 84 ? -4.634 7.586 -8.491 1.00 87.56 84 TYR A C 1
ATOM 640 O O . TYR A 1 84 ? -5.656 7.900 -7.889 1.00 87.56 84 TYR A O 1
ATOM 648 N N . GLY A 1 85 ? -4.305 6.324 -8.748 1.00 92.56 85 GLY A N 1
ATOM 649 C CA . GLY A 1 85 ? -4.972 5.141 -8.220 1.00 92.56 85 GLY A CA 1
ATOM 650 C C . GLY A 1 85 ? -4.181 4.464 -7.097 1.00 92.56 85 GLY A C 1
ATOM 651 O O . GLY A 1 85 ? -3.191 4.986 -6.573 1.00 92.56 85 GLY A O 1
ATOM 652 N N . LEU A 1 86 ? -4.632 3.269 -6.728 1.00 96.25 86 LEU A N 1
ATOM 653 C CA . LEU A 1 86 ? -4.147 2.467 -5.603 1.00 96.25 86 LEU A CA 1
ATOM 654 C C . LEU A 1 86 ? -2.653 2.159 -5.664 1.00 96.25 86 LEU A C 1
ATOM 656 O O . LEU A 1 86 ? -2.005 2.010 -4.630 1.00 96.25 86 LEU A O 1
ATOM 660 N N . THR A 1 87 ? -2.121 1.993 -6.866 1.00 96.50 87 THR A N 1
ATOM 661 C CA . THR A 1 87 ? -0.724 1.634 -7.111 1.00 96.50 87 THR A CA 1
ATOM 662 C C . THR A 1 87 ? 0.148 2.854 -7.381 1.00 96.50 87 THR A C 1
ATOM 664 O O . THR A 1 87 ? 1.341 2.680 -7.605 1.00 96.50 87 THR A O 1
ATOM 667 N N . ASP A 1 88 ? -0.414 4.068 -7.396 1.00 95.62 88 ASP A N 1
ATOM 668 C CA . ASP A 1 88 ? 0.305 5.300 -7.741 1.00 95.62 88 ASP A CA 1
ATOM 669 C C . ASP A 1 88 ? 0.974 5.983 -6.572 1.00 95.62 88 ASP A C 1
ATOM 671 O O . ASP A 1 88 ? 2.024 6.596 -6.749 1.00 95.62 88 ASP A O 1
ATOM 675 N N . ILE A 1 89 ? 0.387 5.854 -5.391 1.00 95.56 89 ILE A N 1
ATOM 676 C CA . ILE A 1 89 ? 0.878 6.501 -4.185 1.00 95.56 89 ILE A CA 1
ATOM 677 C C . ILE A 1 89 ? 0.826 5.514 -3.023 1.00 95.56 89 ILE A C 1
ATOM 679 O O . ILE A 1 89 ? -0.041 4.636 -2.957 1.00 95.56 89 ILE A O 1
ATOM 683 N N . GLN A 1 90 ? 1.770 5.641 -2.097 1.00 96.31 90 GLN A N 1
ATOM 684 C CA . GLN A 1 90 ? 1.905 4.702 -0.987 1.00 96.31 90 GLN A CA 1
ATOM 685 C C . GLN A 1 90 ? 0.753 4.757 0.025 1.00 96.31 90 GLN A C 1
ATOM 687 O O . GLN A 1 90 ? 0.493 3.788 0.739 1.00 96.31 90 GLN A O 1
ATOM 692 N N . GLU A 1 91 ? 0.045 5.880 0.086 1.00 96.00 91 GLU A N 1
ATOM 693 C CA . GLU A 1 91 ? -0.951 6.184 1.106 1.00 96.00 91 GLU A CA 1
ATOM 694 C C . GLU A 1 91 ? -2.106 5.179 1.095 1.00 96.00 91 GLU A C 1
ATOM 696 O O . GLU A 1 91 ? -2.653 4.884 2.160 1.00 96.00 91 GLU A O 1
ATOM 701 N N . TYR A 1 92 ? -2.457 4.611 -0.063 1.00 97.69 92 TYR A N 1
ATOM 702 C CA . TYR A 1 92 ? -3.564 3.661 -0.158 1.00 97.69 92 TYR A CA 1
ATOM 703 C C . TYR A 1 92 ? -3.237 2.305 0.473 1.00 97.69 92 TYR A C 1
ATOM 705 O O . TYR A 1 92 ? -4.008 1.833 1.310 1.00 97.69 92 TYR A O 1
ATOM 713 N N . TYR A 1 93 ? -2.096 1.678 0.168 1.00 98.31 93 TYR A N 1
ATOM 714 C CA . TYR A 1 93 ? -1.745 0.431 0.863 1.00 98.31 93 TYR A CA 1
ATOM 715 C C . TYR A 1 93 ? -1.430 0.709 2.340 1.00 98.31 93 TYR A C 1
ATOM 717 O O . TYR A 1 93 ? -1.806 -0.069 3.220 1.00 98.31 93 TYR A O 1
ATOM 725 N N . ALA A 1 94 ? -0.802 1.853 2.628 1.00 98.31 94 ALA A N 1
ATOM 726 C CA . ALA A 1 94 ? -0.372 2.225 3.968 1.00 98.31 94 ALA A CA 1
ATOM 727 C C . ALA A 1 94 ? -1.533 2.598 4.897 1.00 98.31 94 ALA A C 1
ATOM 729 O O . ALA A 1 94 ? -1.363 2.516 6.113 1.00 98.31 94 ALA A O 1
ATOM 730 N N . ASN A 1 95 ? -2.698 2.983 4.362 1.00 98.12 95 ASN A N 1
ATOM 731 C CA . ASN A 1 95 ? -3.900 3.270 5.147 1.00 98.12 95 ASN A CA 1
ATOM 732 C C . ASN A 1 95 ? -5.030 2.281 4.877 1.00 98.12 95 ASN A C 1
ATOM 734 O O . ASN A 1 95 ? -5.456 1.600 5.800 1.00 98.12 95 ASN A O 1
ATOM 738 N N . THR A 1 96 ? -5.519 2.168 3.643 1.00 98.38 96 THR A N 1
ATOM 739 C CA . THR A 1 96 ? -6.634 1.272 3.298 1.00 98.38 96 THR A CA 1
ATOM 740 C C . THR A 1 96 ? -6.250 -0.191 3.502 1.00 98.38 96 THR A C 1
ATOM 742 O O . THR A 1 96 ? -6.977 -0.938 4.163 1.00 98.38 96 THR A O 1
ATOM 745 N N . GLY A 1 97 ? -5.096 -0.597 2.964 1.00 98.44 97 GLY A N 1
ATOM 746 C CA . GLY A 1 97 ? -4.582 -1.954 3.132 1.00 98.44 97 GLY A CA 1
ATOM 747 C C . GLY A 1 97 ? -4.269 -2.257 4.596 1.00 98.44 97 GLY A C 1
ATOM 748 O O . GLY A 1 97 ? -4.722 -3.259 5.144 1.00 98.44 97 GLY A O 1
ATOM 749 N N . ALA A 1 98 ? -3.555 -1.360 5.273 1.00 98.62 98 ALA A N 1
ATOM 750 C CA . ALA A 1 98 ? -3.179 -1.564 6.667 1.00 98.62 98 ALA A CA 1
ATOM 751 C C . ALA A 1 98 ? -4.371 -1.541 7.641 1.00 98.62 98 ALA A C 1
ATOM 753 O O . ALA A 1 98 ? -4.383 -2.319 8.591 1.00 98.62 98 ALA A O 1
ATOM 754 N N . LEU A 1 99 ? -5.410 -0.734 7.388 1.00 98.69 99 LEU A N 1
ATOM 755 C CA . LEU A 1 99 ? -6.677 -0.781 8.128 1.00 98.69 99 LEU A CA 1
ATOM 756 C C . LEU A 1 99 ? -7.380 -2.132 7.939 1.00 98.69 99 LEU A C 1
ATOM 758 O O . LEU A 1 99 ? -7.899 -2.690 8.907 1.00 98.69 99 LEU A O 1
ATOM 762 N N . LYS A 1 100 ? -7.383 -2.680 6.715 1.00 98.62 100 LYS A N 1
ATOM 763 C CA . LYS A 1 100 ? -7.882 -4.041 6.467 1.00 98.62 100 LYS A CA 1
ATOM 764 C C . LYS A 1 100 ? -7.095 -5.051 7.310 1.00 98.62 100 LYS A C 1
ATOM 766 O O . LYS A 1 100 ? -7.724 -5.801 8.050 1.00 98.62 100 LYS A O 1
ATOM 771 N N . SER A 1 101 ? -5.761 -5.016 7.267 1.00 98.50 101 SER A N 1
ATOM 772 C CA . SER A 1 101 ? -4.905 -5.886 8.093 1.00 98.50 101 SER A CA 1
ATOM 773 C C . SER A 1 101 ? -5.197 -5.734 9.592 1.00 98.50 101 SER A C 1
ATOM 775 O O . SER A 1 101 ? -5.422 -6.720 10.287 1.00 98.50 101 SER A O 1
ATOM 777 N N . ALA A 1 102 ? -5.306 -4.502 10.098 1.00 98.69 102 ALA A N 1
ATOM 778 C CA . ALA A 1 102 ? -5.624 -4.227 11.499 1.00 98.69 102 ALA A CA 1
ATOM 779 C C . ALA A 1 102 ? -6.984 -4.819 11.921 1.00 98.69 102 ALA A C 1
ATOM 781 O O . ALA A 1 102 ? -7.119 -5.378 13.012 1.00 98.69 102 ALA A O 1
ATOM 782 N N . ALA A 1 103 ? -7.993 -4.735 11.049 1.00 98.69 103 ALA A N 1
ATOM 783 C CA . ALA A 1 103 ? -9.305 -5.332 11.281 1.00 98.69 103 ALA A CA 1
ATOM 784 C C . ALA A 1 103 ? -9.268 -6.870 11.257 1.00 98.69 103 ALA A C 1
ATOM 786 O O . ALA A 1 103 ? -9.953 -7.508 12.060 1.00 98.69 103 ALA A O 1
ATOM 787 N N . GLU A 1 104 ? -8.462 -7.471 10.380 1.00 98.50 104 GLU A N 1
ATOM 788 C CA . GLU A 1 104 ? -8.240 -8.923 10.333 1.00 98.50 104 GLU A CA 1
ATOM 789 C C . GLU A 1 104 ? -7.484 -9.402 11.585 1.00 98.50 104 GLU A C 1
ATOM 791 O O . GLU A 1 104 ? -7.899 -10.378 12.217 1.00 98.50 104 GLU A O 1
ATOM 796 N N . ASN A 1 105 ? -6.454 -8.672 12.029 1.00 98.19 105 ASN A N 1
ATOM 797 C CA . ASN A 1 105 ? -5.717 -8.936 13.272 1.00 98.19 105 ASN A CA 1
ATOM 798 C C . ASN A 1 105 ? -6.647 -8.943 14.491 1.00 98.19 105 ASN A C 1
ATOM 800 O O . ASN A 1 105 ? -6.603 -9.865 15.308 1.00 98.19 105 ASN A O 1
ATOM 804 N N . ALA A 1 106 ? -7.524 -7.939 14.598 1.00 98.19 106 ALA A N 1
ATOM 805 C CA . ALA A 1 106 ? -8.491 -7.816 15.688 1.00 98.19 106 ALA A CA 1
ATOM 806 C C . ALA A 1 106 ? -9.534 -8.949 15.720 1.00 98.19 106 ALA A C 1
ATOM 808 O O . ALA A 1 106 ? -10.215 -9.126 16.730 1.00 98.19 106 ALA A O 1
ATOM 809 N N . GLN A 1 107 ? -9.649 -9.715 14.632 1.00 97.75 107 GLN A N 1
ATOM 810 C CA . GLN A 1 107 ? -10.591 -10.822 14.460 1.00 97.75 107 GLN A CA 1
ATOM 811 C C . GLN A 1 107 ? -9.883 -12.168 14.246 1.00 97.75 107 GLN A C 1
ATOM 813 O O . GLN A 1 107 ? -10.457 -13.072 13.637 1.00 97.75 107 GLN A O 1
ATOM 818 N N . ALA A 1 108 ? -8.644 -12.310 14.732 1.00 95.19 108 ALA A N 1
ATOM 819 C CA . ALA A 1 108 ? -7.853 -13.539 14.630 1.00 95.19 108 ALA A CA 1
ATOM 820 C C . ALA A 1 108 ? -7.737 -14.078 13.186 1.00 95.19 108 ALA A C 1
ATOM 822 O O . ALA A 1 108 ? -7.859 -15.278 12.942 1.00 95.19 108 ALA A O 1
ATOM 823 N N . GLY A 1 109 ? -7.526 -13.178 12.221 1.00 93.38 109 GLY A N 1
ATOM 824 C CA . GLY A 1 109 ? -7.309 -13.507 10.810 1.00 93.38 109 GLY A CA 1
ATOM 825 C C . GLY A 1 109 ? -8.585 -13.720 9.991 1.00 93.38 109 GLY A C 1
ATOM 826 O O . GLY A 1 109 ? -8.505 -14.113 8.828 1.00 93.38 109 GLY A O 1
ATOM 827 N N . LYS A 1 110 ? -9.775 -13.470 10.552 1.00 96.75 110 LYS A N 1
ATOM 828 C CA . LYS A 1 110 ? -11.024 -13.520 9.779 1.00 96.75 110 LYS A CA 1
ATOM 829 C C . LYS A 1 110 ? -10.990 -12.484 8.650 1.00 96.75 110 LYS A C 1
ATOM 831 O O . LYS A 1 110 ? -10.836 -11.301 8.930 1.00 96.75 110 LYS A O 1
ATOM 836 N N . LYS A 1 111 ? -11.218 -12.927 7.404 1.00 95.88 111 LYS A N 1
ATOM 837 C CA . LYS A 1 111 ? -11.185 -12.064 6.209 1.00 95.88 111 LYS A CA 1
ATOM 838 C C . LYS A 1 111 ? -12.137 -10.869 6.339 1.00 95.88 111 LYS A C 1
ATOM 840 O O . LYS A 1 111 ? -13.326 -11.043 6.621 1.00 95.88 111 LYS A O 1
ATOM 845 N N . VAL A 1 112 ? -11.615 -9.679 6.050 1.00 98.44 112 VAL A N 1
ATOM 846 C CA . VAL A 1 112 ? -12.360 -8.414 5.975 1.00 98.44 112 VAL A CA 1
ATOM 847 C C . VAL A 1 112 ? -12.468 -7.994 4.510 1.00 98.44 112 VAL A C 1
ATOM 849 O O . VAL A 1 112 ? -11.483 -8.012 3.774 1.00 98.44 112 VAL A O 1
ATOM 852 N N . GLY A 1 113 ? -13.673 -7.640 4.056 1.00 98.38 113 GLY A N 1
ATOM 8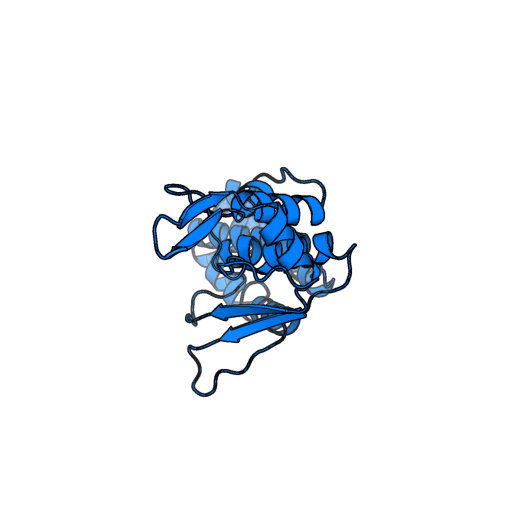53 C CA . GLY A 1 113 ? -13.876 -7.152 2.690 1.00 98.38 113 GLY A CA 1
ATOM 854 C C . GLY A 1 113 ? -13.238 -5.777 2.479 1.00 98.38 113 GLY A C 1
ATOM 855 O O . GLY A 1 113 ? -13.101 -5.001 3.423 1.00 98.38 113 GLY A O 1
ATOM 856 N N . CYS A 1 114 ? -12.888 -5.428 1.245 1.00 98.69 114 CYS A N 1
ATOM 857 C CA . CYS A 1 114 ? -12.424 -4.082 0.922 1.00 98.69 114 CYS A CA 1
ATOM 858 C C . CYS A 1 114 ? -13.054 -3.613 -0.387 1.00 98.69 114 CYS A C 1
ATOM 860 O O . CYS A 1 114 ? -12.940 -4.282 -1.411 1.00 98.69 114 CYS A O 1
ATOM 862 N N . SER A 1 115 ? -13.761 -2.486 -0.338 1.00 98.38 115 SER A N 1
ATOM 863 C CA . SER A 1 115 ? -14.403 -1.883 -1.502 1.00 98.38 115 SER A CA 1
ATOM 864 C C . SER A 1 115 ? -13.753 -0.564 -1.868 1.00 98.38 115 SER A C 1
ATOM 866 O O . SER A 1 115 ? -13.552 0.295 -1.015 1.00 98.38 115 SER A O 1
ATOM 868 N N . ILE A 1 116 ? -13.510 -0.392 -3.157 1.00 97.62 116 ILE A N 1
ATOM 869 C CA . ILE A 1 116 ? -12.983 0.830 -3.744 1.00 97.62 116 ILE A CA 1
ATOM 870 C C . ILE A 1 116 ? -14.101 1.498 -4.536 1.00 97.62 116 ILE A C 1
ATOM 872 O O . ILE A 1 116 ? -14.808 0.836 -5.299 1.00 97.62 116 ILE A O 1
ATOM 876 N N . VAL A 1 117 ? -14.287 2.795 -4.321 1.00 96.50 117 VAL A N 1
ATOM 877 C CA . VAL A 1 117 ? -15.300 3.612 -4.991 1.00 96.50 117 VAL A CA 1
ATOM 878 C C . VAL A 1 117 ? -14.584 4.697 -5.781 1.00 96.50 117 VAL A C 1
ATOM 880 O O . VAL A 1 117 ? -14.054 5.635 -5.201 1.00 96.50 117 VAL A O 1
ATOM 883 N N . GLU A 1 118 ? -14.567 4.574 -7.103 1.00 93.50 118 GLU A N 1
ATOM 884 C CA . GLU A 1 118 ? -13.963 5.580 -7.985 1.00 93.50 118 GLU A CA 1
ATOM 885 C C . GLU A 1 118 ? -15.002 6.628 -8.395 1.00 93.50 118 GLU A C 1
ATOM 887 O O . GLU A 1 118 ? -15.901 6.347 -9.194 1.00 93.50 118 GLU A O 1
ATOM 892 N N . THR A 1 119 ? -14.901 7.835 -7.836 1.00 91.81 119 THR A N 1
ATOM 893 C CA . THR A 1 119 ? -15.906 8.908 -7.959 1.00 91.81 119 THR A CA 1
ATOM 894 C C . THR A 1 119 ? -15.662 9.874 -9.112 1.00 91.81 119 THR A C 1
ATOM 896 O O . THR A 1 119 ? -16.521 10.699 -9.410 1.00 91.81 119 THR A O 1
ATOM 899 N N . PHE A 1 120 ? -14.567 9.708 -9.857 1.00 87.19 120 PHE A N 1
ATOM 900 C CA . PHE A 1 120 ? -14.322 10.423 -11.116 1.00 87.19 120 PHE A CA 1
ATOM 901 C C . PHE A 1 120 ? -15.196 9.934 -12.291 1.00 87.19 120 PHE A C 1
ATOM 903 O O . PHE A 1 120 ? -15.246 10.567 -13.348 1.00 87.19 120 PHE A O 1
ATOM 910 N N . GLY A 1 121 ? -15.873 8.790 -12.142 1.00 80.38 121 GLY A N 1
ATOM 911 C CA . GLY A 1 121 ? -16.791 8.235 -13.139 1.00 80.38 121 GLY A CA 1
ATOM 912 C C . GLY A 1 121 ? -18.212 8.808 -13.055 1.00 80.38 121 GLY A C 1
ATOM 913 O O . GLY A 1 121 ? -18.624 9.374 -12.050 1.00 80.38 121 GLY A O 1
ATOM 914 N N . ARG A 1 122 ? -19.015 8.612 -14.113 1.00 80.56 122 ARG A N 1
ATOM 915 C CA . ARG A 1 122 ? -20.422 9.073 -14.151 1.00 80.56 122 ARG A CA 1
ATOM 916 C C . ARG A 1 122 ? -21.385 8.267 -13.264 1.00 80.56 122 ARG A C 1
ATOM 918 O O . ARG A 1 122 ? -22.440 8.786 -12.922 1.00 80.56 122 ARG A O 1
ATOM 925 N N . ASP A 1 123 ? -21.058 7.014 -12.952 1.00 86.81 123 ASP A N 1
ATOM 926 C CA . ASP A 1 123 ? -21.878 6.092 -12.146 1.00 86.81 123 ASP A CA 1
ATOM 927 C C . ASP A 1 123 ? -20.953 5.308 -11.194 1.00 86.81 123 ASP A C 1
ATOM 929 O O . ASP A 1 123 ? -20.532 4.193 -11.526 1.00 86.81 123 ASP A O 1
ATOM 933 N N . PRO A 1 124 ? -20.528 5.919 -10.070 1.00 87.62 124 PRO A N 1
ATOM 934 C CA . PRO A 1 124 ? -19.556 5.317 -9.168 1.00 87.62 124 PRO A CA 1
ATOM 935 C C . PRO A 1 124 ? -20.160 4.097 -8.472 1.00 87.62 124 PRO A C 1
ATOM 937 O O . PRO A 1 124 ? -21.120 4.200 -7.706 1.00 87.62 124 PRO A O 1
ATOM 940 N N . LYS A 1 125 ? -19.574 2.923 -8.724 1.00 91.94 125 LYS A N 1
ATOM 941 C CA . LYS A 1 125 ? -19.969 1.662 -8.088 1.00 91.94 125 LYS A CA 1
ATOM 942 C C . LYS A 1 125 ? -18.823 1.107 -7.257 1.00 91.9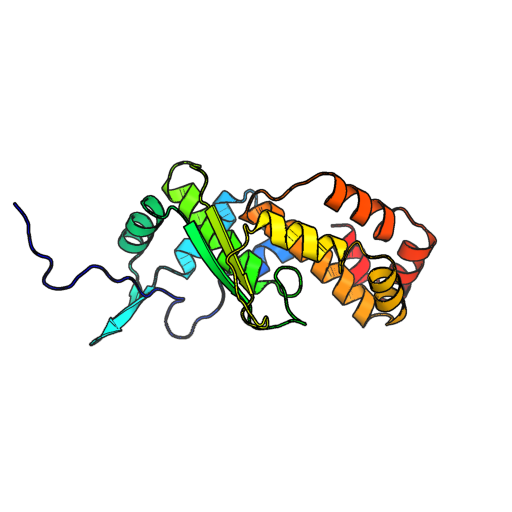4 125 LYS A C 1
ATOM 944 O O . LYS A 1 125 ? -17.702 1.060 -7.761 1.00 91.94 125 LYS A O 1
ATOM 949 N N . PRO A 1 126 ? -19.093 0.630 -6.029 1.00 95.19 126 PRO A N 1
ATOM 950 C CA . PRO A 1 126 ? -18.095 -0.088 -5.256 1.00 95.19 126 PRO A CA 1
ATOM 951 C C . PRO A 1 126 ? -17.602 -1.320 -6.020 1.00 95.19 126 PRO A C 1
ATOM 953 O O . PRO A 1 126 ? -18.404 -2.146 -6.465 1.00 95.19 126 PRO A O 1
ATOM 956 N N . ARG A 1 127 ? -16.284 -1.456 -6.148 1.00 96.75 127 ARG A N 1
ATOM 957 C CA . ARG A 1 127 ? -15.603 -2.633 -6.703 1.00 96.75 127 ARG A CA 1
ATOM 958 C C . ARG A 1 127 ? -14.782 -3.295 -5.604 1.00 96.75 127 ARG A C 1
ATOM 960 O O . ARG A 1 127 ? -14.285 -2.610 -4.717 1.00 96.75 127 ARG A O 1
ATOM 967 N N . GLU A 1 128 ? -14.650 -4.618 -5.632 1.00 98.12 128 GLU A N 1
ATOM 968 C CA . GLU A 1 128 ? -13.744 -5.301 -4.698 1.00 98.12 128 GLU A CA 1
ATOM 969 C C . GLU A 1 128 ? -12.296 -4.880 -4.984 1.00 98.12 128 GLU A C 1
ATOM 971 O O . GLU A 1 128 ? -11.903 -4.784 -6.152 1.00 98.12 128 GLU A O 1
ATOM 976 N N . LEU A 1 129 ? -11.517 -4.652 -3.925 1.00 98.31 129 LEU A N 1
ATOM 977 C CA . LEU A 1 129 ? -10.118 -4.219 -3.984 1.00 98.31 129 LEU A CA 1
ATOM 978 C C . LEU A 1 129 ? -9.300 -5.049 -4.975 1.00 98.31 129 LEU A C 1
ATOM 980 O O . LEU A 1 129 ? -8.628 -4.495 -5.842 1.00 98.31 129 LEU A O 1
ATOM 984 N N . GLU A 1 130 ? -9.402 -6.376 -4.898 1.00 98.12 130 GLU A N 1
ATOM 985 C CA . GLU A 1 130 ? -8.646 -7.280 -5.761 1.00 98.12 130 GLU A CA 1
ATOM 986 C C . GLU A 1 130 ? -9.007 -7.080 -7.243 1.00 98.12 130 GLU A C 1
ATOM 988 O O . GLU A 1 130 ? -8.183 -7.291 -8.124 1.00 98.12 130 GLU A O 1
ATOM 993 N N . SER A 1 131 ? -10.234 -6.659 -7.561 1.00 97.81 131 SER A N 1
ATOM 994 C CA . SER A 1 131 ? -10.625 -6.361 -8.947 1.00 97.81 131 SER A CA 1
ATOM 995 C C . SER A 1 131 ? -9.995 -5.063 -9.452 1.00 97.81 131 SER A C 1
ATOM 997 O O . SER A 1 131 ? -9.597 -4.998 -10.616 1.00 97.81 131 SER A O 1
ATOM 999 N N . VAL A 1 132 ? -9.886 -4.048 -8.591 1.00 97.06 132 VAL A N 1
ATOM 1000 C CA . VAL A 1 132 ? -9.263 -2.762 -8.941 1.00 97.06 132 VAL A CA 1
ATOM 1001 C C . VAL A 1 132 ? -7.751 -2.913 -9.080 1.00 97.06 132 VAL A C 1
ATOM 1003 O O . VAL A 1 132 ? -7.207 -2.487 -10.093 1.00 97.06 132 VAL A O 1
ATOM 1006 N N . LEU A 1 133 ? -7.087 -3.624 -8.162 1.00 98.19 133 LEU A N 1
ATOM 1007 C CA . LEU A 1 133 ? -5.652 -3.916 -8.263 1.00 98.19 133 LEU A CA 1
ATOM 1008 C C . LEU A 1 133 ? -5.302 -4.633 -9.573 1.00 98.19 133 LEU A C 1
ATOM 1010 O O . LEU A 1 133 ? -4.421 -4.185 -10.303 1.00 98.19 133 LEU A O 1
ATOM 1014 N N . ARG A 1 134 ? -6.038 -5.694 -9.943 1.00 98.31 134 ARG A N 1
ATOM 1015 C CA . ARG A 1 134 ? -5.817 -6.387 -11.228 1.00 98.31 134 ARG A CA 1
ATOM 1016 C C . ARG A 1 134 ? -5.964 -5.450 -12.430 1.00 98.31 134 ARG A C 1
ATOM 1018 O O . ARG A 1 134 ? -5.206 -5.571 -13.391 1.00 98.31 134 ARG A O 1
ATOM 1025 N N . LEU A 1 135 ? -6.942 -4.541 -12.403 1.00 96.06 135 LEU A N 1
ATOM 1026 C CA . LEU A 1 135 ? -7.132 -3.554 -13.467 1.00 96.06 135 LEU A CA 1
ATOM 1027 C C . LEU A 1 135 ? -5.967 -2.560 -13.526 1.00 96.06 135 LEU A C 1
ATOM 1029 O O . LEU A 1 135 ? -5.470 -2.272 -14.615 1.00 96.06 135 LEU A O 1
ATOM 1033 N N . GLU A 1 136 ? -5.524 -2.046 -12.384 1.00 96.12 136 GLU A N 1
ATOM 1034 C CA . GLU A 1 136 ? -4.407 -1.105 -12.319 1.00 96.12 136 GLU A CA 1
ATOM 1035 C C . GLU A 1 136 ? -3.105 -1.735 -12.806 1.00 96.12 136 GLU A C 1
ATOM 1037 O O . GLU A 1 136 ? -2.453 -1.164 -13.679 1.00 96.12 136 GLU A O 1
ATOM 1042 N N . TYR A 1 137 ? -2.774 -2.950 -12.362 1.00 98.00 137 TYR A N 1
ATOM 1043 C CA . TYR A 1 137 ? -1.585 -3.648 -12.852 1.00 98.00 137 TYR A CA 1
ATOM 1044 C C . TYR A 1 137 ? -1.636 -3.856 -14.369 1.00 98.00 137 TYR A C 1
ATOM 1046 O O . TYR A 1 137 ? -0.672 -3.529 -15.054 1.00 98.00 137 TYR A O 1
ATOM 1054 N N . ARG A 1 138 ? -2.776 -4.292 -14.927 1.00 98.12 138 ARG A N 1
ATOM 1055 C CA . ARG A 1 138 ? -2.935 -4.472 -16.386 1.00 98.12 138 ARG A CA 1
ATOM 1056 C C . ARG A 1 138 ? -2.902 -3.177 -17.190 1.00 98.12 138 ARG A C 1
ATOM 1058 O O . ARG A 1 138 ? -2.590 -3.218 -18.374 1.00 98.12 138 ARG A O 1
ATOM 1065 N N . SER A 1 139 ? -3.292 -2.052 -16.598 1.00 95.62 139 SER A N 1
ATOM 1066 C CA . SER A 1 139 ? -3.363 -0.767 -17.304 1.00 95.62 139 SER A CA 1
ATOM 1067 C C . SER A 1 139 ? -2.098 0.076 -17.152 1.00 95.62 139 SER A C 1
ATOM 1069 O O . SER A 1 139 ? -1.839 0.908 -18.026 1.00 95.62 139 SER A O 1
ATOM 1071 N N . LYS A 1 140 ? -1.304 -0.168 -16.101 1.00 95.88 140 LYS A N 1
ATOM 1072 C CA . LYS A 1 140 ? -0.097 0.590 -15.744 1.00 95.88 140 LYS A CA 1
ATOM 1073 C C . LYS A 1 140 ? 1.144 -0.306 -15.727 1.00 95.88 140 LYS A C 1
ATOM 1075 O O . LYS A 1 140 ? 1.696 -0.562 -16.788 1.00 95.88 140 LYS A O 1
ATOM 1080 N N . LEU A 1 141 ? 1.563 -0.798 -14.559 1.00 97.75 141 LEU A N 1
ATOM 1081 C CA . LEU A 1 141 ? 2.850 -1.483 -14.367 1.00 97.75 141 LEU A CA 1
ATOM 1082 C C . LEU A 1 141 ? 3.101 -2.630 -15.360 1.00 97.75 141 LEU A C 1
ATOM 1084 O O . LEU A 1 141 ? 4.222 -2.830 -15.787 1.00 97.75 141 LEU A O 1
ATOM 1088 N N . LEU A 1 142 ? 2.072 -3.377 -15.755 1.00 98.38 142 LEU A N 1
ATOM 1089 C CA . LEU A 1 142 ? 2.205 -4.530 -16.657 1.00 98.38 142 LEU A CA 1
ATOM 1090 C C . LEU A 1 142 ? 1.695 -4.230 -18.073 1.00 98.38 142 LEU A C 1
ATOM 1092 O O . LEU A 1 142 ? 1.551 -5.127 -18.899 1.00 98.38 142 LEU A O 1
ATOM 1096 N N . ASN A 1 143 ? 1.398 -2.965 -18.371 1.00 98.50 143 ASN A N 1
ATOM 1097 C CA . ASN A 1 143 ? 1.044 -2.515 -19.708 1.00 98.50 143 ASN A CA 1
ATOM 1098 C C . ASN A 1 143 ? 2.325 -2.166 -20.484 1.00 98.50 143 ASN A C 1
ATOM 1100 O O . ASN A 1 143 ? 2.990 -1.191 -20.118 1.00 98.50 143 ASN A O 1
ATOM 1104 N N . PRO A 1 144 ? 2.638 -2.851 -21.602 1.00 98.25 144 PRO A N 1
ATOM 1105 C CA . PRO A 1 144 ? 3.851 -2.585 -22.376 1.00 98.25 144 PRO A CA 1
ATOM 1106 C C . PRO A 1 144 ? 3.989 -1.120 -22.804 1.00 98.25 144 PRO A C 1
ATOM 1108 O O . PRO A 1 144 ? 5.070 -0.546 -22.722 1.00 98.25 144 PRO A O 1
ATOM 1111 N N . LYS A 1 145 ? 2.876 -0.460 -23.163 1.00 98.44 145 LYS A N 1
ATOM 1112 C CA . LYS A 1 145 ? 2.897 0.960 -23.551 1.00 98.44 145 LYS A CA 1
ATOM 1113 C C . LYS A 1 145 ? 3.314 1.868 -22.401 1.00 98.44 145 LYS A C 1
ATOM 1115 O O . LYS A 1 145 ? 3.998 2.861 -22.625 1.00 98.44 145 LYS A O 1
ATOM 1120 N N . TRP A 1 146 ? 2.871 1.556 -21.185 1.00 98.06 146 TRP A N 1
ATOM 1121 C CA . TRP A 1 146 ? 3.241 2.322 -20.000 1.00 98.06 146 TRP A CA 1
ATOM 1122 C C . TRP A 1 146 ? 4.694 2.038 -19.614 1.00 98.06 146 TRP A C 1
ATOM 1124 O O . TRP A 1 146 ? 5.449 2.981 -19.390 1.00 98.06 146 TRP A O 1
ATOM 1134 N N . ALA A 1 147 ? 5.104 0.766 -19.622 1.00 98.38 147 ALA A N 1
ATOM 1135 C CA . ALA A 1 147 ? 6.466 0.344 -19.308 1.00 98.38 147 ALA A CA 1
ATOM 1136 C C . ALA A 1 147 ? 7.501 1.008 -20.231 1.00 98.38 147 ALA A C 1
ATOM 1138 O O . ALA A 1 147 ? 8.450 1.632 -19.755 1.00 98.38 147 ALA A O 1
ATOM 1139 N N . GLU A 1 148 ? 7.284 0.946 -21.547 1.00 98.25 148 GLU A N 1
ATOM 1140 C CA . GLU A 1 148 ? 8.157 1.571 -22.544 1.00 98.25 148 GLU A CA 1
ATOM 1141 C C . GLU A 1 148 ? 8.207 3.095 -22.387 1.00 98.25 148 GLU A C 1
ATOM 1143 O O . GLU A 1 148 ? 9.296 3.683 -22.407 1.00 98.25 148 GLU A O 1
ATOM 1148 N N . ALA A 1 149 ? 7.040 3.728 -22.207 1.00 98.25 149 ALA A N 1
ATOM 1149 C CA . ALA A 1 149 ? 6.929 5.174 -22.055 1.00 98.25 149 ALA A CA 1
ATOM 1150 C C . ALA A 1 149 ? 7.637 5.668 -20.790 1.00 98.25 149 ALA A C 1
ATOM 1152 O O . ALA A 1 149 ? 8.383 6.642 -20.868 1.00 98.25 149 ALA A O 1
ATOM 1153 N N . MET A 1 150 ? 7.459 4.988 -19.654 1.00 98.06 150 MET A N 1
ATOM 1154 C CA . MET A 1 150 ? 8.137 5.329 -18.403 1.00 98.06 150 MET A CA 1
ATOM 1155 C C . MET A 1 150 ? 9.637 5.124 -18.520 1.00 98.06 150 MET A C 1
ATOM 1157 O O . MET A 1 150 ? 10.398 6.052 -18.267 1.00 98.06 150 MET A O 1
ATOM 1161 N N . ALA A 1 151 ? 10.090 3.970 -19.010 1.00 98.12 151 ALA A N 1
ATOM 1162 C CA . ALA A 1 151 ? 11.518 3.731 -19.181 1.00 98.12 151 ALA A CA 1
ATOM 1163 C C . ALA A 1 151 ? 12.177 4.768 -20.116 1.00 98.12 151 ALA A C 1
ATOM 1165 O O . ALA A 1 151 ? 13.363 5.055 -19.988 1.00 98.12 151 ALA A O 1
ATOM 1166 N N . ALA A 1 152 ? 11.432 5.354 -21.064 1.00 98.19 152 ALA A N 1
ATOM 1167 C CA . ALA A 1 152 ? 11.922 6.420 -21.943 1.00 98.19 152 ALA A CA 1
ATOM 1168 C C . ALA A 1 152 ? 12.065 7.801 -21.266 1.00 98.19 152 ALA A C 1
ATOM 1170 O O . ALA A 1 152 ? 12.745 8.659 -21.823 1.00 98.19 152 ALA A O 1
ATOM 1171 N N . GLN A 1 153 ? 11.496 8.019 -20.073 1.00 98.19 153 GLN A N 1
ATOM 1172 C CA . GLN A 1 153 ? 11.621 9.276 -19.312 1.00 98.19 153 GLN A CA 1
ATOM 1173 C C . GLN A 1 153 ? 12.933 9.385 -18.510 1.00 98.19 153 GLN A C 1
ATOM 1175 O O . GLN A 1 153 ? 13.106 10.304 -17.708 1.00 98.19 153 GLN A O 1
ATOM 1180 N N . GLY A 1 154 ? 13.869 8.449 -18.692 1.00 97.19 154 GLY A N 1
ATOM 1181 C CA . GLY A 1 154 ? 15.142 8.447 -17.978 1.00 97.19 154 GLY A CA 1
ATOM 1182 C C . GLY A 1 154 ? 14.955 8.249 -16.472 1.00 97.19 154 GLY A C 1
ATOM 1183 O O . GLY A 1 154 ? 14.163 7.413 -16.039 1.00 97.19 154 GLY A O 1
ATOM 1184 N N . SER A 1 155 ? 15.701 9.011 -15.667 1.00 98.56 155 SER A N 1
ATOM 1185 C CA . SER A 1 155 ? 15.794 8.787 -14.218 1.00 98.56 155 SER A CA 1
ATOM 1186 C C . SER A 1 155 ? 14.446 8.853 -13.488 1.00 98.56 155 SER A C 1
ATOM 1188 O O . SER A 1 155 ? 14.182 8.022 -12.618 1.00 98.56 155 SER A O 1
ATOM 1190 N N . GLY A 1 156 ? 13.573 9.793 -13.873 1.00 98.44 156 GLY A N 1
ATOM 1191 C CA . GLY A 1 156 ? 12.246 9.945 -13.267 1.00 98.44 156 GLY A CA 1
ATOM 1192 C C . GLY A 1 156 ? 11.322 8.765 -13.565 1.00 98.44 156 GLY A C 1
ATOM 1193 O O . GLY A 1 156 ? 10.651 8.267 -12.672 1.00 98.44 156 GLY A O 1
ATOM 1194 N N . GLY A 1 157 ? 11.340 8.246 -14.793 1.00 98.44 157 GLY A N 1
ATOM 1195 C CA . GLY A 1 157 ? 10.526 7.082 -15.143 1.00 98.44 157 GLY A CA 1
ATOM 1196 C C . GLY A 1 157 ? 11.015 5.783 -14.506 1.00 98.44 157 GLY A C 1
ATOM 1197 O O . GLY A 1 157 ? 10.205 4.963 -14.079 1.00 98.44 157 GLY A O 1
ATOM 1198 N N . ALA A 1 158 ? 12.335 5.617 -14.366 1.00 98.69 158 ALA A N 1
ATOM 1199 C CA . ALA A 1 158 ? 12.902 4.509 -13.598 1.00 98.69 158 ALA A CA 1
ATOM 1200 C C . ALA A 1 158 ? 12.512 4.584 -12.111 1.00 98.69 158 ALA A C 1
ATOM 1202 O O . ALA A 1 158 ? 12.188 3.560 -11.510 1.00 98.69 158 ALA A O 1
ATOM 1203 N N . TYR A 1 159 ? 12.486 5.791 -11.532 1.00 98.50 159 TYR A N 1
ATOM 1204 C CA . TYR A 1 159 ? 11.982 6.017 -10.176 1.00 98.50 159 TYR A CA 1
ATOM 1205 C C . TYR A 1 159 ? 10.500 5.640 -10.047 1.00 98.50 159 TYR A C 1
ATOM 1207 O O . TYR A 1 159 ? 10.154 4.882 -9.146 1.00 98.50 159 TYR A O 1
ATOM 1215 N N . GLU A 1 160 ? 9.641 6.072 -10.972 1.00 98.25 160 GLU A N 1
ATOM 1216 C CA . GLU A 1 160 ? 8.215 5.716 -10.955 1.00 98.25 160 GLU A CA 1
ATOM 1217 C C . GLU A 1 160 ? 7.988 4.201 -11.022 1.00 98.25 160 GLU A C 1
ATOM 1219 O O . GLU A 1 160 ? 7.234 3.662 -10.213 1.00 98.25 160 GLU A O 1
ATOM 1224 N N . ILE A 1 161 ? 8.681 3.487 -11.919 1.00 98.62 161 ILE A N 1
ATOM 1225 C CA . ILE A 1 161 ? 8.621 2.014 -11.995 1.00 98.62 161 ILE A CA 1
ATOM 1226 C C . ILE A 1 161 ? 9.029 1.388 -10.654 1.00 98.62 161 ILE A C 1
ATOM 1228 O O . ILE A 1 161 ? 8.325 0.521 -10.138 1.00 98.62 161 ILE A O 1
ATOM 1232 N N . SER A 1 162 ? 10.119 1.869 -10.054 1.00 98.44 162 SER A N 1
ATOM 1233 C CA . SER A 1 162 ? 10.564 1.455 -8.718 1.00 98.44 162 SER A CA 1
ATOM 1234 C C . SER A 1 162 ? 9.474 1.647 -7.658 1.00 98.44 162 SER A C 1
ATOM 1236 O O . SER A 1 162 ? 9.203 0.732 -6.881 1.00 98.44 162 SER A O 1
ATOM 1238 N N . GLN A 1 163 ? 8.794 2.795 -7.644 1.00 98.06 163 GLN A N 1
ATOM 1239 C CA . GLN A 1 163 ? 7.712 3.050 -6.691 1.00 98.06 163 GLN A CA 1
ATOM 1240 C C . GLN A 1 163 ? 6.523 2.098 -6.893 1.00 98.06 163 GLN A C 1
ATOM 1242 O O . GLN A 1 163 ? 5.896 1.690 -5.914 1.00 98.06 163 GLN A O 1
ATOM 1247 N N . ARG A 1 164 ? 6.239 1.670 -8.132 1.00 97.62 164 ARG A N 1
ATOM 1248 C CA . ARG A 1 164 ? 5.197 0.661 -8.410 1.00 97.62 164 ARG A CA 1
ATOM 1249 C C . ARG A 1 164 ? 5.550 -0.726 -7.907 1.00 97.62 164 ARG A C 1
ATOM 1251 O O . ARG A 1 164 ? 4.657 -1.421 -7.424 1.00 97.62 164 ARG A O 1
ATOM 1258 N N . MET A 1 165 ? 6.825 -1.104 -7.963 1.00 97.81 165 MET A N 1
ATOM 1259 C CA . MET A 1 165 ? 7.306 -2.343 -7.345 1.00 97.81 165 MET A CA 1
ATOM 1260 C C . MET A 1 165 ? 7.114 -2.289 -5.824 1.00 97.81 165 MET A C 1
ATOM 1262 O O . MET A 1 165 ? 6.521 -3.199 -5.247 1.00 97.81 165 MET A O 1
ATOM 1266 N N . THR A 1 166 ? 7.479 -1.172 -5.185 1.00 98.00 166 THR A N 1
ATOM 1267 C CA . THR A 1 166 ? 7.232 -0.957 -3.748 1.00 98.00 166 THR A CA 1
ATOM 1268 C C . THR A 1 166 ? 5.739 -1.015 -3.406 1.00 98.00 166 THR A C 1
ATOM 1270 O O . THR A 1 166 ? 5.354 -1.635 -2.415 1.00 98.00 166 THR A O 1
ATOM 1273 N N . ALA A 1 167 ? 4.869 -0.416 -4.226 1.00 97.75 167 ALA A N 1
ATOM 1274 C CA . ALA A 1 167 ? 3.422 -0.484 -4.024 1.00 97.75 167 ALA A CA 1
ATOM 1275 C C . ALA A 1 167 ? 2.882 -1.918 -4.158 1.00 97.75 167 ALA A C 1
ATOM 1277 O O . ALA A 1 167 ? 1.993 -2.305 -3.401 1.00 97.75 167 ALA A O 1
ATOM 1278 N N . MET A 1 168 ? 3.431 -2.724 -5.075 1.00 97.62 168 MET A N 1
ATOM 1279 C CA . MET A 1 168 ? 3.095 -4.145 -5.210 1.00 97.62 168 MET A CA 1
ATOM 1280 C C . MET A 1 168 ? 3.437 -4.937 -3.942 1.00 97.62 168 MET A C 1
ATOM 1282 O O . MET A 1 168 ? 2.585 -5.671 -3.438 1.00 97.62 168 MET A O 1
ATOM 1286 N N . VAL A 1 169 ? 4.614 -4.699 -3.354 1.00 97.75 169 VAL A N 1
ATOM 1287 C CA . VAL A 1 169 ? 4.986 -5.246 -2.036 1.00 97.75 169 VAL A CA 1
ATOM 1288 C C . VAL A 1 169 ? 4.025 -4.762 -0.949 1.00 97.75 169 VAL A C 1
ATOM 1290 O O . VAL A 1 169 ? 3.513 -5.574 -0.182 1.00 97.75 169 VAL A O 1
ATOM 1293 N N . GLY A 1 170 ? 3.723 -3.463 -0.899 1.00 98.25 170 GLY A N 1
ATOM 1294 C CA . GLY A 1 170 ? 2.831 -2.874 0.103 1.00 98.25 170 GLY A CA 1
ATOM 1295 C C . GLY A 1 170 ? 1.418 -3.463 0.081 1.00 98.25 170 GLY A C 1
ATOM 1296 O O . GLY A 1 170 ? 0.878 -3.823 1.132 1.00 98.25 170 GLY A O 1
ATOM 1297 N N . TRP A 1 171 ? 0.818 -3.624 -1.101 1.00 98.50 171 TRP A N 1
ATOM 1298 C CA . TRP A 1 171 ? -0.498 -4.254 -1.249 1.00 98.50 171 TRP A CA 1
ATOM 1299 C C . TRP A 1 171 ? -0.480 -5.738 -0.894 1.00 98.50 171 TRP A C 1
ATOM 1301 O O . TRP A 1 171 ? -1.383 -6.197 -0.187 1.00 98.50 171 TRP A O 1
ATOM 1311 N N . GLY A 1 172 ? 0.552 -6.476 -1.308 1.00 97.94 172 GLY A N 1
ATOM 1312 C CA . GLY A 1 172 ? 0.725 -7.874 -0.915 1.00 97.94 172 GLY A CA 1
ATOM 1313 C C . GLY A 1 172 ? 0.845 -8.034 0.598 1.00 97.94 172 GLY A C 1
ATOM 1314 O O . GLY A 1 172 ? 0.097 -8.803 1.200 1.00 97.94 172 GLY A O 1
ATOM 1315 N N . ALA A 1 173 ? 1.700 -7.231 1.230 1.00 97.75 173 ALA A N 1
ATOM 1316 C CA . ALA A 1 173 ? 1.960 -7.276 2.664 1.00 97.75 173 ALA A CA 1
ATOM 1317 C C . ALA A 1 173 ? 0.737 -6.901 3.513 1.00 97.75 173 ALA A C 1
ATOM 1319 O O . ALA A 1 173 ? 0.485 -7.514 4.548 1.00 97.75 173 ALA A O 1
ATOM 1320 N N . THR A 1 174 ? -0.034 -5.897 3.090 1.00 98.31 174 THR A N 1
ATOM 1321 C CA . THR A 1 174 ? -1.154 -5.369 3.887 1.00 98.31 174 THR A CA 1
ATOM 1322 C C . THR A 1 174 ? -2.491 -6.046 3.601 1.00 98.31 174 THR A C 1
ATOM 1324 O O . THR A 1 174 ? -3.396 -5.974 4.428 1.00 98.31 174 THR A O 1
ATOM 1327 N N . THR A 1 175 ? -2.654 -6.709 2.452 1.00 97.38 175 THR A N 1
ATOM 1328 C CA . THR A 1 175 ? -3.960 -7.275 2.063 1.00 97.38 175 THR A CA 1
ATOM 1329 C C . THR A 1 175 ? -3.936 -8.748 1.690 1.00 97.38 175 THR A C 1
ATOM 1331 O O . THR A 1 175 ? -5.011 -9.354 1.638 1.00 97.38 175 THR A O 1
ATOM 1334 N N . GLY A 1 176 ? -2.748 -9.323 1.478 1.00 95.44 176 GLY A N 1
ATOM 1335 C CA . GLY A 1 176 ? -2.566 -10.680 0.968 1.00 95.44 176 GLY A CA 1
ATOM 1336 C C . GLY A 1 176 ? -2.750 -10.796 -0.548 1.00 95.44 176 GLY A C 1
ATOM 1337 O O . GLY A 1 176 ? -2.906 -11.906 -1.049 1.00 95.44 176 GLY A O 1
ATOM 1338 N N . PHE A 1 177 ? -2.773 -9.680 -1.287 1.00 96.88 177 PHE A N 1
ATOM 1339 C CA . PHE A 1 177 ? -2.827 -9.708 -2.749 1.00 96.88 177 PHE A CA 1
ATOM 1340 C C . PHE A 1 177 ? -1.492 -10.217 -3.318 1.00 96.88 177 PHE A C 1
ATOM 1342 O O . PHE A 1 177 ? -0.508 -9.486 -3.366 1.00 96.88 177 PHE A O 1
ATOM 1349 N N . ALA A 1 178 ? -1.455 -11.482 -3.730 1.00 94.25 178 ALA A N 1
ATOM 1350 C CA . ALA A 1 178 ? -0.250 -12.143 -4.228 1.00 94.25 178 ALA A CA 1
ATOM 1351 C C . ALA A 1 178 ? -0.599 -13.104 -5.373 1.00 94.25 178 ALA A C 1
ATOM 1353 O O . ALA A 1 178 ? -0.470 -14.315 -5.244 1.00 94.25 178 ALA A O 1
ATOM 1354 N N . GLU A 1 179 ? -1.130 -12.571 -6.474 1.00 97.44 179 GLU A N 1
ATOM 1355 C CA . GLU A 1 179 ? -1.393 -13.387 -7.662 1.00 97.44 179 GLU A CA 1
ATOM 1356 C C . GLU A 1 179 ? -0.109 -13.555 -8.474 1.00 97.44 179 GLU A C 1
ATOM 1358 O O . GLU A 1 179 ? 0.496 -12.561 -8.866 1.00 97.44 179 GLU A O 1
ATOM 1363 N N . ASP A 1 180 ? 0.287 -14.797 -8.757 1.00 97.50 180 ASP A N 1
ATOM 1364 C CA . ASP A 1 180 ? 1.584 -15.115 -9.377 1.00 97.50 180 ASP A CA 1
ATOM 1365 C C . ASP A 1 180 ? 1.856 -14.296 -10.647 1.00 97.50 180 ASP A C 1
ATOM 1367 O O . ASP A 1 180 ? 2.920 -13.695 -10.790 1.00 97.50 180 ASP A O 1
ATOM 1371 N N . TRP A 1 181 ? 0.844 -14.148 -11.509 1.00 98.06 181 TRP A N 1
ATOM 1372 C CA . TRP A 1 181 ? 0.979 -13.435 -12.780 1.00 98.06 181 TRP A CA 1
ATOM 1373 C C . TRP A 1 181 ? 1.410 -11.968 -12.629 1.00 98.06 181 TRP A C 1
ATOM 1375 O O . TRP A 1 181 ? 2.017 -11.439 -13.559 1.00 98.06 181 TRP A O 1
ATOM 1385 N N . THR A 1 182 ? 1.104 -11.289 -11.511 1.00 97.62 182 THR A N 1
ATOM 1386 C CA . THR A 1 182 ? 1.552 -9.898 -11.325 1.00 97.62 182 THR A CA 1
ATOM 1387 C C . THR A 1 182 ? 3.044 -9.827 -11.043 1.00 97.62 182 THR A C 1
ATOM 1389 O O . THR A 1 182 ? 3.721 -8.938 -11.553 1.00 97.62 182 THR A O 1
ATOM 1392 N N . TRP A 1 183 ? 3.556 -10.774 -10.257 1.00 96.81 183 TRP A N 1
ATOM 1393 C CA . TRP A 1 183 ? 4.962 -10.843 -9.867 1.00 96.81 183 TRP A CA 1
ATOM 1394 C C . TRP A 1 183 ? 5.832 -11.385 -10.996 1.00 96.81 183 TRP A C 1
ATOM 1396 O O . TRP A 1 183 ? 6.868 -10.797 -11.302 1.00 96.81 183 TRP A O 1
ATOM 1406 N N . GLU A 1 184 ? 5.382 -12.457 -11.647 1.00 98.25 184 GLU A N 1
ATOM 1407 C CA . GLU A 1 184 ? 6.067 -13.071 -12.785 1.00 98.25 184 GLU A CA 1
ATOM 1408 C C . GLU A 1 184 ? 6.226 -12.064 -13.925 1.00 98.25 184 GLU A C 1
ATOM 1410 O O . GLU A 1 184 ? 7.348 -11.795 -14.341 1.00 98.25 184 GLU A O 1
ATOM 1415 N N . GLN A 1 185 ? 5.143 -11.407 -14.357 1.00 98.44 185 GLN A N 1
ATOM 1416 C CA . GLN A 1 185 ? 5.223 -10.442 -15.459 1.00 98.44 185 GLN A CA 1
ATOM 1417 C C . GLN A 1 185 ? 6.031 -9.191 -15.097 1.00 98.44 185 GLN A C 1
ATOM 1419 O O . GLN A 1 185 ? 6.715 -8.640 -15.962 1.00 98.44 185 GLN A O 1
ATOM 1424 N N . ALA A 1 186 ? 5.980 -8.728 -13.841 1.00 98.31 186 ALA A N 1
ATOM 1425 C CA . ALA A 1 186 ? 6.818 -7.616 -13.395 1.00 98.31 186 ALA A CA 1
ATOM 1426 C C . ALA A 1 186 ? 8.307 -7.988 -13.465 1.00 98.31 186 ALA A C 1
ATOM 1428 O O . ALA A 1 186 ? 9.112 -7.217 -13.990 1.00 98.31 186 ALA A O 1
ATOM 1429 N N . ALA A 1 187 ? 8.669 -9.181 -12.982 1.00 98.44 187 ALA A N 1
ATOM 1430 C CA . ALA A 1 187 ? 10.037 -9.680 -13.040 1.00 98.44 187 ALA A CA 1
ATOM 1431 C C . ALA A 1 187 ? 10.497 -9.896 -14.490 1.00 98.44 187 ALA A C 1
ATOM 1433 O O . ALA A 1 187 ? 11.577 -9.437 -14.861 1.00 98.44 187 ALA A O 1
ATOM 1434 N N . GLU A 1 188 ? 9.667 -10.522 -15.325 1.00 98.69 188 GLU A N 1
ATOM 1435 C CA . GLU A 1 188 ? 9.934 -10.718 -16.753 1.00 98.69 188 GLU A CA 1
ATOM 1436 C C . GLU A 1 188 ? 10.205 -9.385 -17.458 1.00 98.69 188 GLU A C 1
ATOM 1438 O O . GLU A 1 188 ? 11.222 -9.235 -18.131 1.00 98.69 188 GLU A O 1
ATOM 1443 N N . THR A 1 189 ? 9.336 -8.393 -17.243 1.00 98.62 189 THR A N 1
ATOM 1444 C CA . THR A 1 189 ? 9.396 -7.100 -17.939 1.00 98.62 189 THR A CA 1
ATOM 1445 C C . THR A 1 189 ? 10.568 -6.239 -17.483 1.00 98.62 189 THR A C 1
ATOM 1447 O O . THR A 1 189 ? 11.236 -5.632 -18.313 1.00 98.62 189 THR A O 1
ATOM 1450 N N . TYR A 1 190 ? 10.808 -6.125 -16.174 1.00 98.69 190 TYR A N 1
ATOM 1451 C CA . TYR A 1 190 ? 11.719 -5.108 -15.633 1.00 98.69 190 TYR A CA 1
ATOM 1452 C C . TYR A 1 190 ? 13.082 -5.642 -15.199 1.00 98.69 190 TYR A C 1
ATOM 1454 O O . TYR A 1 190 ? 14.003 -4.847 -14.998 1.00 98.69 190 TYR A O 1
ATOM 1462 N N . VAL A 1 191 ? 13.217 -6.962 -15.050 1.00 98.38 191 VAL A N 1
ATOM 1463 C CA . VAL A 1 191 ? 14.438 -7.604 -14.548 1.00 98.38 191 VAL A CA 1
ATOM 1464 C C . VAL A 1 191 ? 15.005 -8.609 -15.547 1.00 98.38 191 VAL A C 1
ATOM 1466 O O . VAL A 1 191 ? 16.208 -8.574 -15.802 1.00 98.38 191 VAL A O 1
ATOM 1469 N N . MET A 1 192 ? 14.176 -9.503 -16.099 1.00 98.56 192 MET A N 1
ATOM 1470 C CA . MET A 1 192 ? 14.646 -10.582 -16.980 1.00 98.56 192 MET A CA 1
ATOM 1471 C C . MET A 1 192 ? 14.827 -10.138 -18.436 1.00 98.56 192 MET A C 1
ATOM 1473 O O . MET A 1 192 ? 15.681 -10.690 -19.127 1.00 98.56 192 MET A O 1
ATOM 1477 N N . ASP A 1 193 ? 14.078 -9.138 -18.907 1.00 98.69 193 ASP A N 1
ATOM 1478 C CA . ASP A 1 193 ? 14.379 -8.452 -20.166 1.00 98.69 193 ASP A CA 1
ATOM 1479 C C . ASP A 1 193 ? 15.670 -7.633 -20.008 1.00 98.69 193 ASP A C 1
ATOM 1481 O O . ASP A 1 193 ? 15.691 -6.563 -19.394 1.00 98.69 193 ASP A O 1
ATOM 1485 N N . GLU A 1 194 ? 16.763 -8.140 -20.584 1.00 98.56 194 GLU A N 1
ATOM 1486 C CA . GLU A 1 194 ? 18.088 -7.523 -20.503 1.00 98.56 194 GLU A CA 1
ATOM 1487 C C . GLU A 1 194 ? 18.115 -6.085 -21.041 1.00 98.56 194 GLU A C 1
ATOM 1489 O O . GLU A 1 194 ? 18.831 -5.240 -20.497 1.00 98.56 194 GLU A O 1
ATOM 1494 N N . ALA A 1 195 ? 17.332 -5.782 -22.083 1.00 98.44 195 ALA A N 1
ATOM 1495 C CA . ALA A 1 195 ? 17.297 -4.455 -22.683 1.00 98.44 195 ALA A CA 1
ATOM 1496 C C . ALA A 1 195 ? 16.566 -3.461 -21.773 1.00 98.44 195 ALA A C 1
ATOM 1498 O O . ALA A 1 195 ? 17.056 -2.345 -21.560 1.00 98.44 195 ALA A O 1
ATOM 1499 N N . MET A 1 196 ? 15.430 -3.865 -21.195 1.00 98.69 196 MET A N 1
ATOM 1500 C CA . MET A 1 196 ? 14.721 -3.049 -20.207 1.00 98.69 196 MET A CA 1
ATOM 1501 C C . MET A 1 196 ? 15.569 -2.852 -18.946 1.00 98.69 196 MET A C 1
ATOM 1503 O O . MET A 1 196 ? 15.754 -1.719 -18.495 1.00 98.69 196 MET A O 1
ATOM 1507 N N . ALA A 1 197 ? 16.141 -3.929 -18.406 1.00 98.69 197 ALA A N 1
ATOM 1508 C CA . ALA A 1 197 ? 16.962 -3.889 -17.202 1.00 98.69 197 ALA A CA 1
ATOM 1509 C C . ALA A 1 197 ? 18.190 -2.980 -17.373 1.00 98.69 197 ALA A C 1
ATOM 1511 O O . ALA A 1 197 ? 18.484 -2.174 -16.488 1.00 98.69 197 ALA A O 1
ATOM 1512 N N . ALA A 1 198 ? 18.886 -3.054 -18.515 1.00 98.62 198 ALA A N 1
ATOM 1513 C CA . ALA A 1 198 ? 20.001 -2.158 -18.825 1.00 98.62 198 ALA A CA 1
ATOM 1514 C C . ALA A 1 198 ? 19.545 -0.694 -18.886 1.00 98.62 198 ALA A C 1
ATOM 1516 O O . ALA A 1 198 ? 20.136 0.165 -18.234 1.00 98.62 198 ALA A O 1
ATOM 1517 N N . LYS A 1 199 ? 18.437 -0.417 -19.585 1.00 98.44 199 LYS A N 1
ATOM 1518 C CA . LYS A 1 199 ? 17.878 0.935 -19.714 1.00 98.44 199 LYS A CA 1
ATOM 1519 C C . LYS A 1 199 ? 17.535 1.554 -18.356 1.00 98.44 199 LYS A C 1
ATOM 1521 O O . LYS A 1 199 ? 17.863 2.714 -18.117 1.00 98.44 199 LYS A O 1
ATOM 1526 N N . LEU A 1 200 ? 16.894 0.797 -17.465 1.00 98.81 200 LEU A N 1
ATOM 1527 C CA . LEU A 1 200 ? 16.534 1.270 -16.124 1.00 98.81 200 LEU A CA 1
ATOM 1528 C C . LEU A 1 200 ? 17.761 1.459 -15.229 1.00 98.81 200 LEU A C 1
ATOM 1530 O O . LEU A 1 200 ? 17.858 2.474 -14.536 1.00 98.81 200 LEU A O 1
ATOM 1534 N N . ARG A 1 201 ? 18.710 0.517 -15.273 1.00 98.69 201 ARG A N 1
ATOM 1535 C CA . ARG A 1 201 ? 19.963 0.588 -14.514 1.00 98.69 201 ARG A CA 1
ATOM 1536 C C . ARG A 1 201 ? 20.792 1.806 -14.900 1.00 98.69 201 ARG A C 1
ATOM 1538 O O . ARG A 1 201 ? 21.268 2.504 -14.010 1.00 98.69 201 ARG A O 1
ATOM 1545 N N . ASP A 1 202 ? 20.929 2.076 -16.194 1.00 98.50 202 ASP A N 1
ATOM 1546 C CA . ASP A 1 202 ? 21.692 3.219 -16.697 1.00 98.50 202 ASP A CA 1
ATOM 1547 C C . ASP A 1 202 ? 20.990 4.547 -16.381 1.00 98.50 202 ASP A C 1
ATOM 1549 O O . ASP A 1 202 ? 21.641 5.537 -16.046 1.00 98.50 202 ASP A O 1
ATOM 1553 N N . ALA A 1 203 ? 19.655 4.574 -16.441 1.00 98.62 203 ALA A N 1
ATOM 1554 C CA . ALA A 1 203 ? 18.865 5.765 -16.145 1.00 98.62 203 ALA A CA 1
ATOM 1555 C C . ALA A 1 203 ? 18.880 6.146 -14.655 1.00 98.62 203 ALA A C 1
ATOM 1557 O O . ALA A 1 203 ? 18.959 7.333 -14.323 1.00 98.62 203 ALA A O 1
ATOM 1558 N N . ASN A 1 204 ? 18.758 5.164 -13.755 1.00 98.75 204 ASN A N 1
ATOM 1559 C CA . ASN A 1 204 ? 18.776 5.377 -12.309 1.00 98.75 204 ASN A CA 1
ATOM 1560 C C . ASN A 1 204 ? 19.194 4.095 -11.554 1.00 98.75 204 ASN A C 1
ATOM 1562 O O . ASN A 1 204 ? 18.339 3.274 -11.206 1.00 98.75 204 ASN A O 1
ATOM 1566 N N . PRO A 1 205 ? 20.489 3.939 -11.216 1.00 98.50 205 PRO A N 1
ATOM 1567 C CA . PRO A 1 205 ? 20.987 2.758 -10.509 1.00 98.50 205 PRO A CA 1
ATOM 1568 C C . PRO A 1 205 ? 20.342 2.536 -9.135 1.00 98.50 205 PRO A C 1
ATOM 1570 O O . PRO A 1 205 ? 20.177 1.395 -8.712 1.00 98.50 205 PRO A O 1
ATOM 1573 N N . GLN A 1 206 ? 19.970 3.610 -8.426 1.00 98.31 206 GLN A N 1
ATOM 1574 C CA . GLN A 1 206 ? 19.333 3.501 -7.109 1.00 98.31 206 GLN A CA 1
ATOM 1575 C C . GLN A 1 206 ? 17.904 2.967 -7.228 1.00 98.31 206 GLN A C 1
ATOM 1577 O O . GLN A 1 206 ? 17.538 2.050 -6.497 1.00 98.31 206 GLN A O 1
ATOM 1582 N N . ALA A 1 207 ? 17.124 3.487 -8.179 1.00 98.38 207 ALA A N 1
ATOM 1583 C CA . ALA A 1 207 ? 15.782 2.980 -8.455 1.00 98.38 207 ALA A CA 1
ATOM 1584 C C . ALA A 1 207 ? 15.826 1.528 -8.949 1.00 98.38 207 ALA A C 1
ATOM 1586 O O . ALA A 1 207 ? 15.047 0.700 -8.490 1.00 98.38 207 ALA A O 1
ATOM 1587 N N . PHE A 1 208 ? 16.777 1.189 -9.825 1.00 98.56 208 PHE A N 1
ATOM 1588 C CA . PHE A 1 208 ? 16.937 -0.189 -10.283 1.00 98.56 208 PHE A CA 1
ATOM 1589 C C . PHE A 1 208 ? 17.311 -1.143 -9.140 1.00 98.56 208 PHE A C 1
ATOM 1591 O O . PHE A 1 208 ? 16.748 -2.227 -9.047 1.00 98.56 208 PHE A O 1
ATOM 1598 N N . ASN A 1 209 ? 18.180 -0.731 -8.211 1.00 98.12 209 ASN A N 1
ATOM 1599 C CA . ASN A 1 209 ? 18.453 -1.523 -7.008 1.00 98.12 209 ASN A CA 1
ATOM 1600 C C . ASN A 1 209 ? 17.202 -1.719 -6.137 1.00 98.12 209 ASN A C 1
ATOM 1602 O O . ASN A 1 209 ? 17.049 -2.786 -5.556 1.00 98.12 209 ASN A O 1
ATOM 1606 N N . ASN A 1 210 ? 16.306 -0.727 -6.059 1.00 97.88 210 ASN A N 1
ATOM 1607 C CA . ASN A 1 210 ? 15.033 -0.879 -5.351 1.00 97.88 210 ASN A CA 1
ATOM 1608 C C . ASN A 1 210 ? 14.089 -1.872 -6.052 1.00 97.88 210 ASN A C 1
ATOM 1610 O O . ASN A 1 210 ? 13.419 -2.632 -5.373 1.00 97.88 210 ASN A O 1
ATOM 1614 N N . ILE A 1 211 ? 14.072 -1.917 -7.390 1.00 97.88 211 ILE A N 1
ATOM 1615 C CA . ILE A 1 211 ? 13.294 -2.911 -8.160 1.00 97.88 211 ILE A CA 1
ATOM 1616 C C . ILE A 1 211 ? 13.731 -4.349 -7.834 1.00 97.88 211 ILE A C 1
ATOM 1618 O O . ILE A 1 211 ? 12.904 -5.256 -7.855 1.00 97.88 211 ILE A O 1
ATOM 1622 N N . LEU A 1 212 ? 15.023 -4.561 -7.563 1.00 96.38 212 LEU A N 1
ATOM 1623 C CA . LEU A 1 212 ? 15.588 -5.880 -7.258 1.00 96.38 212 LEU A CA 1
ATOM 1624 C C . LEU A 1 212 ? 15.414 -6.321 -5.795 1.00 96.38 212 LEU A C 1
ATOM 1626 O O . LEU A 1 212 ? 15.666 -7.490 -5.502 1.00 96.38 212 LEU A O 1
ATOM 1630 N N . LYS A 1 213 ? 15.092 -5.390 -4.892 1.00 90.25 213 LYS A N 1
ATOM 1631 C CA . LYS A 1 213 ? 14.992 -5.621 -3.445 1.00 90.25 213 LYS A CA 1
ATOM 1632 C C . LYS A 1 213 ? 13.651 -6.255 -3.087 1.00 90.25 213 LYS A C 1
ATOM 1634 O O . LYS A 1 213 ? 13.676 -7.179 -2.245 1.00 90.25 213 LYS A O 1
#

InterPro domains:
  IPR003672 CobN/magnesium chelatase [PF02514] (11-212)
  IPR003672 CobN/magnesium chelatase [PTHR44119] (11-212)

Organism: NCBI:txid63592